Protein AF-A0A8S9Y9A4-F1 (afdb_monomer_lite)

Radius of gyration: 19.94 Å; chains: 1; bounding box: 55×48×52 Å

Organism: NCBI:txid59628

Foldseek 3Di:
DPDPPDLADAQVLFFWFLADDPVSCVSDPQLVPFFADDDQADPFAQQFDDPNDTDDDFQDLHQNGHPLQQVLQVVQVVVLCCLRNVRSNQQFKFWDDQQLVCLAWALAGRRRDFEGEMEGAPVCVVVSQVSQVVVDQQKDWDDDPFKIKIFGPADDSVCRRDSHNHFHDREPDPDGPPIYIYWYWYDDPFWIWTSDDDPNDIQIDGPLQAPPWTWTGHRSDTGTTRLNSLVVCCRPVVDFLWDWDDQADPSHRDGHDIDTDFQVVCLQPGWTWDKDADSGFYDYPDPCCVPPPRVQKGWMKIWTWGAHPVRPDIDTRDIDIDIHGPLSQQADRRGRVGGD

InterPro domains:
  IPR007074 LicD/FKTN/FKRP, nucleotidyltransf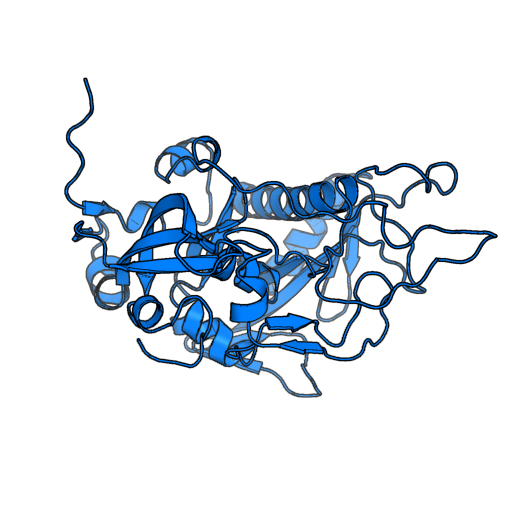erase domain [PF04991] (93-119)

Structure (mmCIF, N/CA/C/O backbone):
data_AF-A0A8S9Y9A4-F1
#
_entry.id   AF-A0A8S9Y9A4-F1
#
loop_
_atom_site.group_PDB
_atom_site.id
_atom_site.type_symbol
_atom_site.label_atom_id
_atom_site.label_alt_id
_atom_site.label_comp_id
_atom_site.label_asym_id
_atom_site.label_entity_id
_atom_site.label_seq_id
_atom_site.pdbx_PDB_ins_code
_atom_site.Cartn_x
_atom_site.Cartn_y
_atom_site.Cartn_z
_atom_site.occupancy
_atom_site.B_iso_or_equiv
_atom_site.auth_seq_id
_atom_site.auth_comp_id
_atom_site.auth_asym_id
_atom_site.auth_atom_id
_atom_site.pdbx_PDB_model_num
ATOM 1 N N . MET A 1 1 ? -28.284 24.596 2.210 1.00 33.56 1 MET A N 1
ATOM 2 C CA . MET A 1 1 ? -28.721 23.983 3.481 1.00 33.56 1 MET A CA 1
ATOM 3 C C . MET A 1 1 ? -27.696 22.916 3.822 1.00 33.56 1 MET A C 1
ATOM 5 O O . MET A 1 1 ? -27.614 21.942 3.092 1.00 33.56 1 MET A O 1
ATOM 9 N N . GLN A 1 2 ? -26.837 23.151 4.817 1.00 35.88 2 GLN A N 1
ATOM 10 C CA . GLN A 1 2 ? -25.938 22.108 5.325 1.00 35.88 2 GLN A CA 1
ATOM 11 C C . GLN A 1 2 ? -26.809 21.060 6.022 1.00 35.88 2 GLN A C 1
ATOM 13 O O . GLN A 1 2 ? -27.628 21.426 6.867 1.00 35.88 2 GLN A O 1
ATOM 18 N N . SER A 1 3 ? -26.689 19.786 5.637 1.00 36.19 3 SER A N 1
ATOM 19 C CA . SER A 1 3 ? -27.325 18.696 6.380 1.00 36.19 3 SER A CA 1
ATOM 20 C C . SER A 1 3 ? -26.852 18.773 7.837 1.00 36.19 3 SER A C 1
ATOM 22 O O . SER A 1 3 ? -25.673 19.070 8.065 1.00 36.19 3 SER A O 1
ATOM 24 N N . PRO A 1 4 ? -27.717 18.526 8.832 1.00 44.31 4 PRO A N 1
ATOM 25 C CA . PRO A 1 4 ? -27.274 18.488 10.219 1.00 44.31 4 PRO A CA 1
ATOM 26 C C . PRO A 1 4 ? -26.144 17.457 10.327 1.00 44.31 4 PRO A C 1
ATOM 28 O O . PRO A 1 4 ? -26.313 16.325 9.875 1.00 44.31 4 PRO A O 1
ATOM 31 N N . LYS A 1 5 ? -24.972 17.870 10.838 1.00 54.00 5 LYS A N 1
ATOM 32 C CA . LYS A 1 5 ? -23.844 16.958 11.076 1.00 54.00 5 LYS A CA 1
ATOM 33 C C . LYS A 1 5 ? -24.379 15.795 11.906 1.00 54.00 5 LYS A C 1
ATOM 35 O O . LYS A 1 5 ? -24.870 16.024 13.013 1.00 54.00 5 LYS A O 1
ATOM 40 N N . GLN A 1 6 ? -24.358 14.587 11.345 1.00 58.56 6 GLN A N 1
ATOM 41 C CA . GLN A 1 6 ? -24.743 13.404 12.099 1.00 58.56 6 GLN A CA 1
ATOM 42 C C . GLN A 1 6 ? -23.839 13.333 13.341 1.00 58.56 6 GLN A C 1
ATOM 44 O O . GLN A 1 6 ? -22.632 13.524 13.213 1.00 58.56 6 GLN A O 1
ATOM 49 N N . PRO A 1 7 ? -24.393 13.116 14.545 1.00 75.50 7 PRO A N 1
ATOM 50 C CA . PRO A 1 7 ? -23.594 13.048 15.770 1.00 75.50 7 PRO A CA 1
ATOM 51 C C . PRO A 1 7 ? -22.700 11.796 15.850 1.00 75.50 7 PRO A C 1
ATOM 53 O O . PRO A 1 7 ? -21.976 11.622 16.833 1.00 75.50 7 PRO A O 1
ATOM 56 N N . PHE A 1 8 ? -22.757 10.930 14.835 1.00 85.50 8 PHE A N 1
ATOM 57 C CA . PHE A 1 8 ? -22.068 9.652 14.777 1.00 85.50 8 PHE A CA 1
ATOM 58 C C . PHE A 1 8 ? -21.427 9.443 13.407 1.00 85.50 8 PHE A C 1
ATOM 60 O O . PHE A 1 8 ? -22.025 9.781 12.385 1.00 85.50 8 PHE A O 1
ATOM 67 N N . ILE A 1 9 ? -20.258 8.808 13.416 1.00 93.25 9 ILE A N 1
ATOM 68 C CA . ILE A 1 9 ? -19.686 8.129 12.255 1.00 93.25 9 ILE A CA 1
ATOM 69 C C . ILE A 1 9 ? -20.353 6.757 12.160 1.00 93.25 9 ILE A C 1
ATOM 71 O O . ILE A 1 9 ? -20.458 6.055 13.171 1.00 93.25 9 ILE A O 1
ATOM 75 N N . LEU A 1 10 ? -20.785 6.364 10.964 1.00 94.88 10 LEU A N 1
ATOM 76 C CA . LEU A 1 10 ? -21.326 5.032 10.731 1.00 94.88 10 LEU A CA 1
ATOM 77 C C . LEU A 1 10 ? -20.195 4.073 10.337 1.00 94.88 10 LEU A C 1
ATOM 79 O O . LEU A 1 10 ? -19.548 4.255 9.310 1.00 94.88 10 LEU A O 1
ATOM 83 N N . LEU A 1 11 ? -19.954 3.042 11.150 1.00 95.69 11 LEU A N 1
ATOM 84 C CA . LEU A 1 11 ? -18.936 2.018 10.894 1.00 95.69 11 LEU A CA 1
ATOM 85 C C . LEU A 1 11 ? -19.185 1.288 9.567 1.00 95.69 11 LEU A C 1
ATOM 87 O O . LEU A 1 11 ? -18.236 0.975 8.854 1.00 95.69 11 LEU A O 1
ATOM 91 N N . ASP A 1 12 ? -20.451 1.037 9.232 1.00 94.62 12 ASP A N 1
ATOM 92 C CA . ASP A 1 12 ? -20.886 0.303 8.040 1.00 94.62 12 ASP A CA 1
ATOM 93 C C . ASP A 1 12 ? -20.322 0.910 6.746 1.00 94.62 12 ASP A C 1
ATOM 95 O O . ASP A 1 12 ? -20.003 0.171 5.816 1.00 94.62 12 ASP A O 1
ATOM 99 N N . ASP A 1 13 ? -20.141 2.234 6.703 1.00 94.31 13 ASP A N 1
ATOM 100 C CA . ASP A 1 13 ? -19.612 2.941 5.532 1.00 94.31 13 ASP A CA 1
ATOM 101 C C . ASP A 1 13 ? -18.125 2.635 5.291 1.00 94.31 13 ASP A C 1
ATOM 103 O O . ASP A 1 13 ? -17.659 2.682 4.153 1.00 94.31 13 ASP A O 1
ATOM 107 N N . PHE A 1 14 ? -17.387 2.282 6.348 1.00 95.88 14 PHE A N 1
ATOM 108 C CA . PHE A 1 14 ? -15.957 1.968 6.303 1.00 95.88 14 PHE A CA 1
ATOM 109 C C . PHE A 1 14 ? -15.671 0.474 6.158 1.00 95.88 14 PHE A C 1
ATOM 111 O O . PHE A 1 14 ? -14.532 0.105 5.869 1.00 95.88 14 PHE A O 1
ATOM 118 N N . ILE A 1 15 ? -16.668 -0.391 6.350 1.00 96.06 15 ILE A N 1
ATOM 119 C CA . ILE A 1 15 ? -16.504 -1.837 6.196 1.00 96.06 15 ILE A CA 1
ATOM 120 C C . ILE A 1 15 ? -16.326 -2.175 4.719 1.00 96.06 15 ILE A C 1
ATOM 122 O O . ILE A 1 15 ? -17.140 -1.825 3.863 1.00 96.06 15 ILE A O 1
ATOM 126 N N . VAL A 1 16 ? -15.256 -2.908 4.420 1.00 96.56 16 VAL A N 1
ATOM 127 C CA . VAL A 1 16 ? -14.984 -3.370 3.062 1.00 96.56 16 VAL A CA 1
ATOM 128 C C . VAL A 1 16 ? -15.946 -4.496 2.702 1.00 96.56 16 VAL A C 1
ATOM 130 O O . VAL A 1 16 ? -16.055 -5.512 3.398 1.00 96.56 16 VAL A O 1
ATOM 133 N N . GLU A 1 17 ? -16.600 -4.342 1.555 1.00 95.38 17 GLU A N 1
ATOM 134 C CA . GLU A 1 17 ? -17.526 -5.323 0.995 1.00 95.38 17 GLU A CA 1
ATOM 135 C C . GLU A 1 17 ? -16.964 -5.980 -0.276 1.00 95.38 17 GLU A C 1
ATOM 137 O O . GLU A 1 17 ? -16.039 -5.441 -0.890 1.00 95.38 17 GLU A O 1
ATOM 142 N N . PRO A 1 18 ? -17.490 -7.148 -0.707 1.00 96.44 18 PRO A N 1
ATOM 143 C CA . PRO A 1 18 ? -16.977 -7.850 -1.885 1.00 96.44 18 PRO A CA 1
ATOM 144 C C . PRO A 1 18 ? -17.012 -6.978 -3.142 1.00 96.44 18 PRO A C 1
ATOM 146 O O . PRO A 1 18 ? -16.083 -7.008 -3.947 1.00 96.44 18 PRO A O 1
ATOM 149 N N . PHE A 1 19 ? -18.071 -6.176 -3.265 1.00 94.56 19 PHE A N 1
ATOM 150 C CA . PHE A 1 19 ? -18.258 -5.187 -4.314 1.00 94.56 19 PHE A CA 1
ATOM 151 C C . PHE A 1 19 ? -18.250 -3.787 -3.709 1.00 94.56 19 PHE A C 1
ATOM 153 O O . PHE A 1 19 ? -18.992 -3.498 -2.761 1.00 94.56 19 PHE A O 1
ATOM 160 N N . TRP A 1 20 ? -17.475 -2.898 -4.319 1.00 87.38 20 TRP A N 1
ATOM 161 C CA . TRP A 1 20 ? -17.467 -1.481 -3.992 1.00 87.38 20 TRP A CA 1
ATOM 162 C C . TRP A 1 20 ? -17.475 -0.669 -5.283 1.00 87.38 20 TRP A C 1
ATOM 164 O O . TRP A 1 20 ? -16.698 -0.937 -6.194 1.00 87.38 20 TRP A O 1
ATOM 174 N N . ASN A 1 21 ? -18.402 0.281 -5.396 1.00 79.94 21 ASN A N 1
ATOM 175 C CA . ASN A 1 21 ? -18.565 1.124 -6.580 1.00 79.94 21 ASN A CA 1
ATOM 176 C C . ASN A 1 21 ? -18.622 2.604 -6.178 1.00 79.94 21 ASN A C 1
ATOM 178 O O . ASN A 1 21 ? -18.673 2.934 -4.991 1.00 79.94 21 ASN A O 1
ATOM 182 N N . GLN A 1 22 ? -18.638 3.498 -7.171 1.00 73.19 22 GLN A N 1
ATOM 183 C CA . GLN A 1 22 ? -18.633 4.949 -6.948 1.00 73.19 22 GLN A CA 1
ATOM 184 C C . GLN A 1 22 ? -19.755 5.428 -6.013 1.00 73.19 22 GLN A C 1
ATOM 186 O O . GLN A 1 22 ? -19.509 6.290 -5.175 1.00 73.19 22 GLN A O 1
ATOM 191 N N . CYS A 1 23 ? -20.952 4.831 -6.072 1.00 76.25 23 CYS A N 1
ATOM 192 C CA . CYS A 1 23 ? -22.059 5.211 -5.191 1.00 76.25 23 CYS A CA 1
ATOM 193 C C . CYS A 1 23 ? -21.741 4.972 -3.709 1.00 76.25 23 CYS A C 1
ATOM 195 O O . CYS A 1 23 ? -22.130 5.782 -2.875 1.00 76.25 23 CYS A O 1
ATOM 197 N N . ARG A 1 24 ? -21.028 3.886 -3.378 1.00 80.38 24 ARG A N 1
ATOM 198 C CA . ARG A 1 24 ? -20.624 3.593 -1.992 1.00 80.38 24 ARG A CA 1
ATOM 199 C C . ARG A 1 24 ? -19.407 4.409 -1.561 1.00 80.38 24 ARG A C 1
ATOM 201 O O . ARG A 1 24 ? -19.344 4.818 -0.411 1.00 80.38 24 ARG A O 1
ATOM 208 N N . LEU A 1 25 ? -18.493 4.735 -2.481 1.00 78.06 25 LEU A N 1
ATOM 209 C CA . LEU A 1 25 ? -17.374 5.646 -2.194 1.00 78.06 25 LEU A CA 1
ATOM 210 C C . LEU A 1 25 ? -17.843 7.037 -1.742 1.00 78.06 25 LEU A C 1
ATOM 212 O O . LEU A 1 25 ? -17.154 7.667 -0.951 1.00 78.06 25 LEU A O 1
ATOM 216 N N . HIS A 1 26 ? -19.014 7.502 -2.188 1.00 85.94 26 HIS A N 1
ATOM 217 C CA . HIS A 1 26 ? -19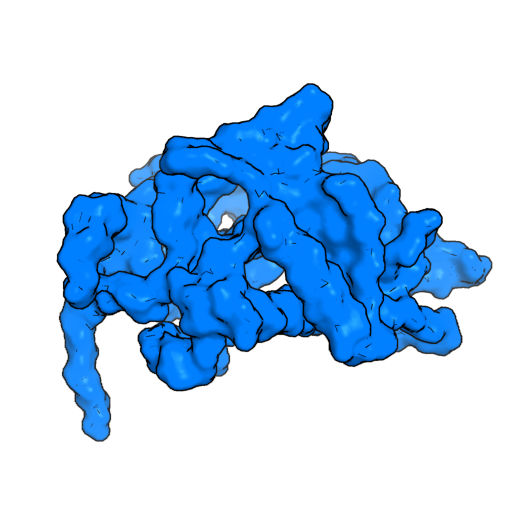.586 8.777 -1.738 1.00 85.94 26 HIS A CA 1
ATOM 218 C C . HIS A 1 26 ? -20.045 8.790 -0.271 1.00 85.94 26 HIS A C 1
ATOM 220 O O . HIS A 1 26 ? -20.341 9.867 0.245 1.00 85.94 26 HIS A O 1
ATOM 226 N N . LEU A 1 27 ? -20.119 7.628 0.388 1.00 90.56 27 LEU A N 1
ATOM 227 C CA . LEU A 1 27 ? -20.383 7.531 1.826 1.00 90.56 27 LEU A CA 1
ATOM 228 C C . LEU A 1 27 ? -19.119 7.821 2.650 1.00 90.56 27 LEU A C 1
ATOM 230 O O . LEU A 1 27 ? -19.209 8.308 3.773 1.00 90.56 27 LEU A O 1
ATOM 234 N N . LEU A 1 28 ? -17.940 7.571 2.073 1.00 93.50 28 LEU A N 1
ATOM 235 C CA . LEU A 1 28 ? -16.659 7.879 2.697 1.00 93.50 28 LEU A CA 1
ATOM 236 C C . LEU A 1 28 ? -16.304 9.366 2.529 1.00 93.50 28 LEU A C 1
ATOM 238 O O . LEU A 1 28 ? -16.752 10.015 1.576 1.00 93.50 28 LEU A O 1
ATOM 242 N N . PRO A 1 29 ? -15.447 9.922 3.409 1.00 94.31 29 PRO A N 1
ATOM 243 C CA . PRO A 1 29 ? -14.907 11.260 3.212 1.00 94.31 29 PRO A CA 1
ATOM 244 C C . PRO A 1 29 ? -14.267 11.416 1.825 1.00 94.31 29 PRO A C 1
ATOM 246 O O . PRO A 1 29 ? -13.512 10.558 1.356 1.00 94.31 29 PRO A O 1
ATOM 249 N N . ASN A 1 30 ? -14.560 12.536 1.161 1.00 94.44 30 ASN A N 1
ATOM 250 C CA . ASN A 1 30 ? -14.029 12.817 -0.167 1.00 94.44 30 ASN A CA 1
ATOM 251 C C . ASN A 1 30 ? -12.571 13.294 -0.081 1.00 94.44 30 ASN A C 1
ATOM 253 O O . ASN A 1 30 ? -12.307 14.485 0.088 1.00 94.44 30 ASN A O 1
ATOM 257 N N . LEU A 1 31 ? -11.631 12.361 -0.238 1.00 95.44 31 LEU A N 1
ATOM 258 C CA . LEU A 1 31 ? -10.191 12.621 -0.139 1.00 95.44 31 LEU A CA 1
ATOM 259 C C . LEU A 1 31 ? -9.669 13.623 -1.185 1.00 95.44 31 LEU A C 1
ATOM 261 O O . LEU A 1 31 ? -8.676 14.302 -0.930 1.00 95.44 31 LEU A O 1
ATOM 265 N N . LEU A 1 32 ? -10.354 13.781 -2.326 1.00 94.62 32 LEU A N 1
ATOM 266 C CA . LEU A 1 32 ? -10.002 14.771 -3.356 1.00 94.62 32 LEU A CA 1
ATOM 267 C C . LEU A 1 32 ? -10.264 16.221 -2.922 1.00 94.62 32 LEU A C 1
ATOM 269 O O . LEU A 1 32 ? -9.773 17.145 -3.563 1.00 94.62 32 LEU A O 1
ATOM 273 N N . GLN A 1 33 ? -11.072 16.433 -1.880 1.00 95.12 33 GLN A N 1
ATOM 274 C CA . GLN A 1 33 ? -11.380 17.765 -1.346 1.00 95.12 33 GLN A CA 1
ATOM 275 C C . GLN A 1 33 ? -10.470 18.168 -0.181 1.00 95.12 33 GLN A C 1
ATOM 277 O O . GLN A 1 33 ? -10.590 19.285 0.317 1.00 95.12 33 GLN A O 1
ATOM 282 N N . LEU A 1 34 ? -9.597 17.267 0.273 1.00 95.88 34 LEU A N 1
ATOM 283 C CA . LEU A 1 34 ? -8.632 17.557 1.325 1.00 95.88 34 LEU A CA 1
ATOM 284 C C . LEU A 1 34 ? -7.426 18.306 0.754 1.00 95.88 34 LEU A C 1
ATOM 286 O O . LEU A 1 34 ? -7.064 18.131 -0.410 1.00 95.88 34 LEU A O 1
ATOM 290 N N . GLU A 1 35 ? -6.783 19.123 1.583 1.00 97.50 35 GLU A N 1
ATOM 291 C CA . GLU A 1 35 ? -5.481 19.692 1.244 1.00 97.50 35 GLU A CA 1
ATOM 292 C C . GLU A 1 35 ? -4.394 18.640 1.498 1.00 97.50 35 GLU A C 1
ATOM 294 O O . GLU A 1 35 ? -4.401 17.945 2.517 1.00 97.50 35 GLU A O 1
ATOM 299 N N . TRP A 1 36 ? -3.459 18.505 0.561 1.00 96.94 36 TRP A N 1
ATOM 300 C CA . TRP A 1 36 ? -2.381 17.517 0.611 1.00 96.94 36 TRP A CA 1
ATOM 301 C C . TRP A 1 36 ? -1.017 18.216 0.586 1.00 96.94 36 TRP A C 1
ATOM 303 O O . TRP A 1 36 ? -0.894 19.279 -0.032 1.00 96.94 36 TRP A O 1
ATOM 313 N N . PRO A 1 37 ? 0.014 17.646 1.238 1.00 96.44 37 PRO A N 1
ATOM 314 C CA . PRO A 1 37 ? 1.379 18.129 1.085 1.00 96.44 37 PRO A CA 1
ATOM 315 C C . PRO A 1 37 ? 1.845 18.023 -0.369 1.00 96.44 37 PRO A C 1
ATOM 317 O O . PRO A 1 37 ? 1.300 17.265 -1.172 1.00 96.44 37 PRO A O 1
ATOM 320 N N . GLU A 1 38 ? 2.898 18.768 -0.704 1.00 95.56 38 GLU A N 1
ATOM 321 C CA . GLU A 1 38 ? 3.565 18.609 -1.993 1.00 95.56 38 GLU A CA 1
ATOM 322 C C . GLU A 1 38 ? 4.045 17.162 -2.175 1.00 95.56 38 GLU A C 1
ATOM 324 O O . GLU A 1 38 ? 4.590 16.547 -1.252 1.00 95.56 38 GLU A O 1
ATOM 329 N N . LEU A 1 39 ? 3.850 16.631 -3.384 1.00 95.69 39 LEU A N 1
ATOM 330 C CA . LEU A 1 39 ? 4.223 15.267 -3.732 1.00 95.69 39 LEU A CA 1
ATOM 331 C C . LEU A 1 39 ? 5.739 15.061 -3.587 1.00 95.69 39 LEU A C 1
ATOM 333 O O . LEU A 1 39 ? 6.530 15.715 -4.265 1.00 95.69 39 LEU A O 1
ATOM 337 N N . GLN A 1 40 ? 6.131 14.116 -2.735 1.00 96.19 40 GLN A N 1
ATOM 338 C CA . GLN A 1 40 ? 7.531 13.797 -2.459 1.00 96.19 40 GLN A CA 1
ATOM 339 C C . GLN A 1 40 ? 8.052 12.796 -3.493 1.00 96.19 40 GLN A C 1
ATOM 341 O O . GLN A 1 40 ? 7.734 11.611 -3.423 1.00 96.19 40 GLN A O 1
ATOM 346 N N . VAL A 1 41 ? 8.833 13.276 -4.461 1.00 97.56 41 VAL A N 1
ATOM 347 C CA . VAL A 1 41 ? 9.362 12.476 -5.579 1.00 97.56 41 VAL A CA 1
ATOM 348 C C . VAL A 1 41 ? 10.821 12.805 -5.855 1.00 97.56 41 VAL A C 1
ATOM 350 O O . VAL A 1 41 ? 11.302 13.890 -5.527 1.00 97.56 41 VAL A O 1
ATOM 353 N N . SER A 1 42 ? 11.537 11.861 -6.455 1.00 96.06 42 SER A N 1
ATOM 354 C CA . SER A 1 42 ? 12.903 12.076 -6.905 1.00 96.06 42 SER A CA 1
ATOM 355 C C . 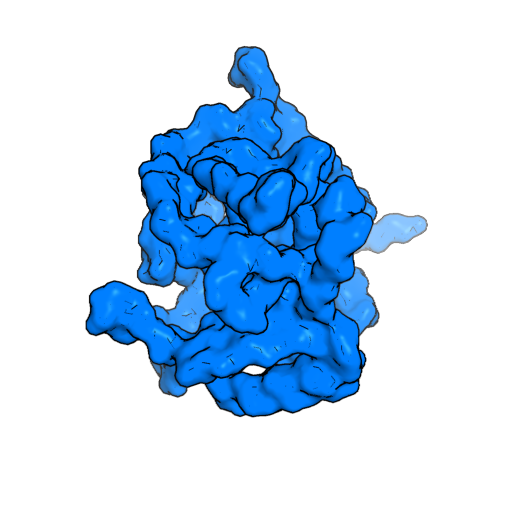SER A 1 42 ? 12.920 13.009 -8.122 1.00 96.06 42 SER A C 1
ATOM 357 O O . SER A 1 42 ? 11.990 13.058 -8.930 1.00 96.06 42 SER A O 1
ATOM 359 N N . ASN A 1 43 ? 14.011 13.760 -8.278 1.00 93.44 43 ASN A N 1
ATOM 360 C CA . ASN A 1 43 ? 14.150 14.741 -9.362 1.00 93.44 43 ASN A CA 1
ATOM 361 C C . ASN A 1 43 ? 14.341 14.111 -10.752 1.00 93.44 43 ASN A C 1
ATOM 363 O O . ASN A 1 43 ? 14.288 14.816 -11.760 1.00 93.44 43 ASN A O 1
ATOM 367 N N . ARG A 1 44 ? 14.663 12.817 -10.813 1.00 92.38 44 ARG A N 1
ATOM 368 C CA . ARG A 1 44 ? 14.930 12.067 -12.044 1.00 92.38 44 ARG A CA 1
ATOM 369 C C . ARG A 1 44 ? 14.455 10.631 -11.871 1.00 92.38 44 ARG A C 1
ATOM 371 O O . ARG A 1 44 ? 14.550 10.132 -10.751 1.00 92.38 44 ARG A O 1
ATOM 378 N N . PRO A 1 45 ? 14.025 9.954 -12.948 1.00 95.31 45 PRO A N 1
ATOM 379 C CA . PRO A 1 45 ? 13.711 8.535 -12.883 1.00 95.31 45 PRO A CA 1
ATOM 380 C C . PRO A 1 45 ? 14.848 7.734 -12.253 1.00 95.31 45 PRO A C 1
ATOM 382 O O . PRO A 1 45 ? 16.016 7.915 -12.598 1.00 95.31 45 PRO A O 1
ATOM 385 N N . THR A 1 46 ? 14.508 6.861 -11.313 1.00 95.19 46 THR A N 1
ATOM 386 C CA . THR A 1 46 ? 15.468 5.927 -10.720 1.00 95.19 46 THR A CA 1
ATOM 387 C C . THR A 1 46 ? 15.700 4.769 -11.691 1.00 95.19 46 THR A C 1
ATOM 389 O O . THR A 1 46 ? 14.766 4.348 -12.374 1.00 95.19 46 THR A O 1
ATOM 392 N N . GLY A 1 47 ? 16.937 4.273 -11.780 1.00 93.25 47 GLY A N 1
ATOM 393 C CA . GLY A 1 47 ? 17.297 3.160 -12.665 1.00 93.25 47 GLY A CA 1
ATOM 394 C C . GLY A 1 47 ? 17.488 3.525 -14.139 1.00 93.25 47 GLY A C 1
ATOM 395 O O . GLY A 1 47 ? 17.306 2.671 -15.001 1.00 93.25 47 GLY A O 1
ATOM 396 N N . LEU A 1 48 ? 17.869 4.775 -14.431 1.00 93.06 48 LEU A N 1
ATOM 397 C CA . LEU A 1 48 ? 18.292 5.194 -15.773 1.00 93.06 48 LEU A CA 1
ATOM 398 C C . LEU A 1 48 ? 19.521 4.414 -16.248 1.00 93.06 48 LEU A C 1
ATOM 400 O O . LEU A 1 48 ? 20.419 4.113 -15.465 1.00 93.06 48 LEU A O 1
ATOM 404 N N . THR A 1 49 ? 19.606 4.181 -17.549 1.00 90.19 49 THR A N 1
ATOM 405 C CA . THR A 1 49 ? 20.758 3.595 -18.227 1.00 90.19 49 THR A CA 1
ATOM 406 C C . THR A 1 49 ? 21.683 4.696 -18.739 1.00 90.19 49 THR A C 1
ATOM 408 O O . THR A 1 49 ? 21.269 5.608 -19.455 1.00 90.19 49 THR A O 1
ATOM 411 N N . GLN A 1 50 ? 22.973 4.598 -18.424 1.00 87.06 50 GLN A N 1
ATOM 412 C CA . GLN A 1 50 ? 24.016 5.468 -18.962 1.00 87.06 50 GLN A CA 1
ATOM 413 C C . GLN A 1 50 ? 25.146 4.606 -19.522 1.00 87.06 50 GLN A C 1
ATOM 415 O O . GLN A 1 50 ? 25.637 3.709 -18.850 1.00 87.06 50 GLN A O 1
ATOM 420 N N . ASN A 1 51 ? 25.554 4.865 -20.769 1.00 87.19 51 ASN A N 1
ATOM 421 C CA . ASN A 1 51 ? 26.584 4.087 -21.476 1.00 87.19 51 ASN A CA 1
ATOM 422 C C . ASN A 1 51 ? 26.306 2.568 -21.533 1.00 87.19 51 ASN A C 1
ATOM 424 O O . ASN A 1 51 ? 27.237 1.771 -21.584 1.00 87.19 51 ASN A O 1
ATOM 428 N N . GLY A 1 52 ? 25.028 2.173 -21.542 1.00 84.50 52 GLY A N 1
ATOM 429 C CA . GLY A 1 52 ? 24.612 0.767 -21.553 1.00 84.50 52 GLY A CA 1
ATOM 430 C C . GLY A 1 52 ? 24.548 0.103 -20.174 1.00 84.50 52 GLY A C 1
ATOM 431 O O . GLY A 1 52 ? 24.238 -1.082 -20.107 1.00 84.50 52 GLY A O 1
ATOM 432 N N . GLU A 1 53 ? 24.795 0.843 -19.089 1.00 90.06 53 GLU A N 1
ATOM 433 C CA . GLU A 1 53 ? 24.741 0.332 -17.716 1.00 90.06 53 GLU A CA 1
ATOM 434 C C . GLU A 1 53 ? 23.664 1.039 -16.885 1.00 90.06 53 GLU A C 1
ATOM 436 O O . GLU A 1 53 ? 23.559 2.272 -16.885 1.00 90.06 53 GLU A O 1
ATOM 441 N N . ILE A 1 54 ? 22.883 0.251 -16.143 1.00 92.38 54 ILE A N 1
ATOM 442 C CA . ILE A 1 54 ? 21.886 0.751 -15.191 1.00 92.38 54 ILE A CA 1
ATOM 443 C C . ILE A 1 54 ? 22.611 1.495 -14.066 1.00 92.38 54 ILE A C 1
ATOM 445 O O . ILE A 1 54 ? 23.514 0.962 -13.421 1.00 92.38 54 ILE A O 1
ATOM 449 N N . GLN A 1 55 ? 22.200 2.733 -13.813 1.00 92.94 55 GLN A N 1
ATOM 450 C CA . GLN A 1 55 ? 22.733 3.560 -12.740 1.00 92.94 55 GLN A CA 1
ATOM 451 C C . GLN A 1 55 ? 22.121 3.129 -11.407 1.00 92.94 55 GLN A C 1
ATOM 453 O O . GLN A 1 55 ? 21.031 3.562 -11.029 1.00 92.94 55 GLN A O 1
ATOM 458 N N . ILE A 1 56 ? 22.842 2.255 -10.705 1.00 91.56 56 ILE A N 1
ATOM 459 C CA . ILE A 1 56 ? 22.454 1.758 -9.386 1.00 91.56 56 ILE A CA 1
ATOM 460 C C . ILE A 1 56 ? 22.617 2.873 -8.353 1.00 91.56 56 ILE A C 1
ATOM 462 O O . ILE A 1 56 ? 23.698 3.439 -8.181 1.00 91.56 56 ILE A O 1
ATOM 466 N N . THR A 1 57 ? 21.544 3.156 -7.624 1.00 90.50 57 THR A N 1
ATOM 467 C CA . THR A 1 57 ? 21.529 4.109 -6.511 1.00 90.50 57 THR A CA 1
ATOM 468 C C . THR A 1 57 ? 21.263 3.389 -5.197 1.00 90.50 57 THR A C 1
ATOM 470 O O . THR A 1 57 ? 20.390 2.525 -5.116 1.00 90.50 57 THR A O 1
ATOM 473 N N . THR A 1 58 ? 21.984 3.762 -4.142 1.00 88.19 58 THR A N 1
ATOM 474 C CA . THR A 1 58 ? 21.708 3.260 -2.792 1.00 88.19 58 THR A CA 1
ATOM 475 C C . THR A 1 58 ? 20.427 3.879 -2.243 1.00 88.19 58 THR A C 1
ATOM 477 O O . THR A 1 58 ? 20.141 5.056 -2.487 1.00 88.19 58 THR A O 1
ATOM 480 N N . ARG A 1 59 ? 19.647 3.103 -1.478 1.00 92.06 59 ARG A N 1
ATOM 481 C CA . ARG A 1 59 ? 18.462 3.657 -0.812 1.00 92.06 59 ARG A CA 1
ATOM 482 C C . ARG A 1 59 ? 18.892 4.540 0.352 1.00 92.06 59 ARG A C 1
ATOM 484 O O . ARG A 1 59 ? 19.808 4.211 1.107 1.00 92.06 59 ARG A O 1
ATOM 491 N N . THR A 1 60 ? 18.207 5.664 0.491 1.00 94.81 60 THR A N 1
ATOM 492 C CA . THR A 1 60 ? 18.395 6.656 1.555 1.00 94.81 60 THR A CA 1
ATOM 493 C C . THR A 1 60 ? 17.019 7.125 2.030 1.00 94.81 60 THR A C 1
ATOM 495 O O . THR A 1 60 ? 16.013 6.622 1.550 1.00 94.81 60 THR A O 1
ATOM 498 N N . PHE A 1 61 ? 16.943 8.097 2.939 1.00 97.06 61 PHE A N 1
ATOM 499 C CA . PHE A 1 61 ? 15.671 8.740 3.305 1.00 97.06 61 PHE A CA 1
ATOM 500 C C . PHE A 1 61 ? 15.234 9.826 2.304 1.00 97.06 61 PHE A C 1
ATOM 502 O O . PHE A 1 61 ? 14.482 10.725 2.667 1.00 97.06 61 PHE A O 1
ATOM 509 N N . GLU A 1 62 ? 15.743 9.776 1.073 1.00 96.69 62 GLU A N 1
ATOM 510 C CA . GLU A 1 62 ? 15.302 10.591 -0.058 1.00 96.69 62 GLU A CA 1
ATOM 511 C C . GLU A 1 62 ? 14.156 9.897 -0.802 1.00 96.69 62 GLU A C 1
ATOM 513 O O . GLU A 1 62 ? 14.075 8.664 -0.778 1.00 96.69 62 GLU A O 1
ATOM 518 N N . PRO A 1 63 ? 13.291 10.643 -1.512 1.00 97.19 63 PRO A N 1
ATOM 519 C CA . PRO A 1 63 ? 12.244 10.021 -2.299 1.00 97.19 63 PRO A CA 1
ATOM 520 C C . PRO A 1 63 ? 12.804 9.043 -3.340 1.00 97.19 63 PRO A C 1
ATOM 522 O O . PRO A 1 63 ? 13.723 9.396 -4.079 1.00 97.19 63 PRO A O 1
ATOM 525 N N . SER A 1 64 ? 12.265 7.822 -3.399 1.00 95.88 64 SER A N 1
ATOM 526 C CA . SER A 1 64 ? 12.835 6.746 -4.236 1.00 95.88 64 SER A CA 1
ATOM 527 C C . SER A 1 64 ? 12.279 6.703 -5.659 1.00 95.88 64 SER A C 1
ATOM 529 O O . SER A 1 64 ? 12.940 6.208 -6.572 1.00 95.88 64 SER A O 1
ATOM 531 N N . MET A 1 65 ? 11.085 7.254 -5.868 1.00 97.56 65 MET A N 1
ATOM 532 C CA . MET A 1 65 ? 10.397 7.267 -7.157 1.00 97.56 65 MET A CA 1
ATOM 533 C C . MET A 1 65 ? 10.299 8.684 -7.709 1.00 97.56 65 MET A C 1
ATOM 535 O O . MET A 1 65 ? 9.953 9.617 -6.985 1.00 97.56 65 MET A O 1
ATOM 539 N N . SER A 1 66 ? 10.541 8.831 -9.009 1.00 97.75 66 SER A N 1
ATOM 540 C CA . SER A 1 66 ? 10.217 10.057 -9.755 1.00 97.75 66 SER A CA 1
ATOM 541 C C . SER A 1 66 ? 8.705 10.235 -9.902 1.00 97.75 66 SER A C 1
ATOM 543 O O . SER A 1 66 ? 7.930 9.379 -9.474 1.00 97.75 66 SER A O 1
ATOM 545 N N . ARG A 1 67 ? 8.248 11.339 -10.506 1.00 98.06 67 ARG A N 1
ATOM 546 C CA . ARG A 1 67 ? 6.812 11.631 -10.622 1.00 98.06 67 ARG A CA 1
ATOM 547 C C . ARG A 1 67 ? 6.078 10.581 -11.457 1.00 98.06 67 ARG A C 1
ATOM 549 O O . ARG A 1 67 ? 5.012 10.141 -11.036 1.00 98.06 67 ARG A O 1
ATOM 556 N N . GLY A 1 68 ? 6.635 10.166 -12.592 1.00 98.19 68 GLY A N 1
ATOM 557 C CA . GLY A 1 68 ? 6.051 9.135 -13.454 1.00 98.19 68 GLY A CA 1
ATOM 558 C C . GLY A 1 68 ? 6.109 7.744 -12.823 1.00 98.19 68 GLY A C 1
ATOM 559 O O . GLY A 1 68 ? 5.135 6.998 -12.888 1.00 98.19 68 GLY A O 1
ATOM 560 N N . GLN A 1 69 ? 7.199 7.409 -12.128 1.00 98.31 69 GLN A N 1
ATOM 561 C CA . GLN A 1 69 ? 7.307 6.144 -11.384 1.00 98.31 69 GLN A CA 1
ATOM 562 C C . GLN A 1 69 ? 6.296 6.069 -10.236 1.00 98.31 69 GLN A C 1
ATOM 564 O O . GLN A 1 69 ? 5.603 5.069 -10.076 1.00 98.31 69 GLN A O 1
ATOM 569 N N . ARG A 1 70 ? 6.149 7.164 -9.488 1.00 98.31 70 ARG A N 1
ATOM 570 C CA . ARG A 1 70 ? 5.170 7.304 -8.412 1.00 98.31 70 ARG A CA 1
ATOM 571 C C . ARG A 1 70 ? 3.731 7.200 -8.933 1.00 98.31 70 ARG A C 1
ATOM 573 O O . ARG A 1 70 ? 2.932 6.462 -8.361 1.00 98.31 70 ARG A O 1
ATOM 580 N N . ALA A 1 71 ? 3.412 7.890 -10.030 1.00 98.44 71 ALA A N 1
ATOM 581 C CA . ALA A 1 71 ? 2.100 7.808 -10.674 1.00 98.44 71 ALA A CA 1
ATOM 582 C C . ALA A 1 71 ? 1.798 6.393 -11.196 1.00 98.44 71 ALA A C 1
ATOM 584 O O . ALA A 1 71 ? 0.675 5.905 -11.065 1.00 98.44 71 ALA A O 1
ATOM 585 N N . LEU A 1 72 ? 2.805 5.690 -11.723 1.00 98.50 72 LEU A N 1
ATOM 586 C CA . LEU A 1 72 ? 2.657 4.298 -12.132 1.00 98.50 72 LEU A CA 1
ATOM 587 C C . LEU A 1 72 ? 2.349 3.373 -10.946 1.00 98.50 72 LEU A C 1
ATOM 589 O O . LEU A 1 72 ? 1.443 2.551 -11.056 1.00 98.50 72 LEU A O 1
ATOM 593 N N . SER A 1 73 ? 3.057 3.512 -9.824 1.00 98.69 73 SER A N 1
ATOM 594 C CA . SER A 1 73 ? 2.796 2.741 -8.600 1.00 98.69 73 SER A CA 1
ATOM 595 C C . SER A 1 73 ? 1.358 2.927 -8.099 1.00 98.69 73 SER A C 1
ATOM 597 O O . SER A 1 73 ? 0.659 1.951 -7.819 1.00 98.69 73 SER A O 1
ATOM 599 N N . GLU A 1 74 ? 0.862 4.169 -8.087 1.00 98.56 74 GLU A N 1
ATOM 600 C CA . GLU A 1 74 ? -0.545 4.474 -7.784 1.00 98.56 74 GLU A CA 1
ATOM 601 C C . GLU A 1 74 ? -1.506 3.812 -8.773 1.00 98.56 74 GLU A C 1
ATOM 603 O O . GLU A 1 74 ? -2.512 3.222 -8.373 1.00 98.56 74 GLU A O 1
ATOM 608 N N . ARG A 1 75 ? -1.196 3.889 -10.071 1.00 98.25 75 ARG A N 1
ATOM 609 C CA . ARG A 1 75 ? -2.024 3.316 -11.134 1.00 98.25 75 ARG A CA 1
ATOM 610 C C . ARG A 1 75 ? -2.088 1.795 -11.046 1.00 98.25 75 ARG A C 1
ATOM 612 O O . ARG A 1 75 ? -3.169 1.243 -11.231 1.00 98.25 75 ARG A O 1
ATOM 619 N N . LEU A 1 76 ? -0.976 1.122 -10.747 1.00 98.69 76 LEU A N 1
ATOM 620 C CA . LEU A 1 76 ? -0.923 -0.331 -10.556 1.00 98.69 76 LEU A CA 1
ATOM 621 C C . LEU A 1 76 ? -1.797 -0.765 -9.374 1.00 98.69 76 LEU A C 1
ATOM 623 O O . LEU A 1 76 ? -2.624 -1.665 -9.530 1.00 98.69 76 LEU A O 1
ATOM 627 N N . LEU A 1 77 ? -1.679 -0.087 -8.227 1.00 98.81 77 LEU A N 1
ATOM 628 C CA . LEU A 1 77 ? -2.501 -0.373 -7.050 1.00 98.81 77 LEU A CA 1
ATOM 629 C C . LEU A 1 77 ? -3.984 -0.116 -7.297 1.00 98.81 77 LEU A C 1
ATOM 631 O O . LEU A 1 77 ? -4.825 -0.953 -6.964 1.00 98.81 77 LEU A O 1
ATOM 635 N N . LYS A 1 78 ? -4.310 1.023 -7.913 1.00 97.94 78 LYS A N 1
ATOM 636 C CA . LYS A 1 78 ? -5.692 1.371 -8.229 1.00 97.94 78 LYS A CA 1
ATOM 637 C C . LYS A 1 78 ? -6.302 0.370 -9.209 1.00 97.94 78 LYS A C 1
ATOM 639 O O . LYS A 1 78 ? -7.413 -0.096 -8.979 1.00 97.94 78 LYS A O 1
ATOM 644 N N . MET A 1 79 ? -5.575 0.015 -10.268 1.00 97.69 79 MET A N 1
ATOM 645 C CA . MET A 1 79 ? -6.011 -0.984 -11.243 1.00 97.69 79 MET A CA 1
ATOM 646 C C . MET A 1 79 ? -6.276 -2.332 -10.564 1.00 97.69 79 MET A C 1
ATOM 648 O O . MET A 1 79 ? -7.338 -2.922 -10.769 1.00 97.69 79 MET A O 1
ATOM 652 N N . PHE A 1 80 ? -5.360 -2.789 -9.704 1.00 98.56 80 PHE A N 1
ATOM 653 C CA . PHE A 1 80 ? -5.540 -4.024 -8.945 1.00 98.56 80 PHE A CA 1
ATOM 654 C C . PHE A 1 80 ? -6.789 -3.963 -8.052 1.00 98.56 80 PHE A C 1
ATOM 656 O O . PHE A 1 80 ? -7.629 -4.860 -8.106 1.00 98.56 80 PHE A O 1
ATOM 663 N N . ALA A 1 81 ? -6.965 -2.887 -7.283 1.00 98.19 81 ALA A N 1
ATOM 664 C CA . ALA A 1 81 ? -8.137 -2.711 -6.430 1.00 98.19 81 ALA A CA 1
ATOM 665 C C . ALA A 1 81 ? -9.449 -2.691 -7.237 1.00 98.19 81 ALA A C 1
ATOM 667 O O . ALA A 1 81 ? -10.402 -3.386 -6.875 1.00 98.19 81 ALA A O 1
ATOM 668 N N . ASP A 1 82 ? -9.492 -1.960 -8.356 1.00 96.88 82 ASP A N 1
ATOM 669 C CA . ASP A 1 82 ? -10.653 -1.898 -9.252 1.00 96.88 82 ASP A CA 1
ATOM 670 C C . ASP A 1 82 ? -11.001 -3.293 -9.809 1.00 96.88 82 ASP A C 1
ATOM 672 O O . ASP A 1 82 ? -12.179 -3.671 -9.834 1.00 96.88 82 ASP A O 1
ATOM 676 N N . LEU A 1 83 ? -9.996 -4.091 -10.206 1.00 97.12 83 LEU A N 1
ATOM 677 C CA . LEU A 1 83 ? -10.180 -5.484 -10.629 1.00 97.12 83 LEU A CA 1
ATOM 678 C C . LEU A 1 83 ? -10.783 -6.340 -9.512 1.00 97.12 83 LEU A C 1
ATOM 680 O O . LEU A 1 83 ? -11.736 -7.085 -9.764 1.00 97.12 83 LEU A O 1
ATOM 684 N N . MET A 1 84 ? -10.250 -6.234 -8.292 1.00 98.31 84 MET A N 1
ATOM 685 C CA . MET A 1 84 ? -10.729 -6.998 -7.141 1.00 98.31 84 MET A CA 1
ATOM 686 C C . MET A 1 84 ? -12.190 -6.656 -6.826 1.00 98.31 84 MET A C 1
ATOM 688 O O . MET A 1 84 ? -13.026 -7.558 -6.748 1.00 98.31 84 MET A O 1
ATOM 692 N N . PHE A 1 85 ? -12.545 -5.373 -6.719 1.00 97.62 85 PHE A N 1
ATOM 693 C CA . PHE A 1 85 ? -13.919 -4.955 -6.418 1.00 97.62 85 PHE A CA 1
ATOM 694 C C . PHE A 1 85 ? -14.913 -5.285 -7.533 1.00 97.62 85 PHE A C 1
ATOM 696 O O . PHE A 1 85 ? -16.012 -5.766 -7.250 1.00 97.62 85 PHE A O 1
ATOM 703 N N . SER A 1 86 ? -14.535 -5.087 -8.799 1.00 96.50 86 SER A N 1
ATOM 704 C CA . SER A 1 86 ? -15.419 -5.358 -9.944 1.00 96.50 86 SER A CA 1
ATOM 705 C C . SER A 1 86 ? -15.756 -6.845 -10.098 1.00 96.50 86 SER A C 1
ATOM 707 O O . SER A 1 86 ? -16.750 -7.193 -10.732 1.00 96.50 86 SER A O 1
ATOM 709 N N . ASN A 1 87 ? -14.957 -7.725 -9.490 1.00 97.44 87 ASN A N 1
ATOM 710 C CA . ASN A 1 87 ? -15.137 -9.175 -9.526 1.00 97.44 87 ASN A CA 1
ATOM 711 C C . ASN A 1 87 ? -15.612 -9.766 -8.186 1.00 97.44 87 ASN A C 1
ATOM 713 O O . ASN A 1 87 ? -15.582 -10.983 -8.018 1.00 97.44 87 ASN A O 1
ATOM 717 N N . GLY A 1 88 ? -16.059 -8.942 -7.231 1.00 97.56 88 GLY A N 1
ATOM 718 C CA . GLY A 1 88 ? -16.584 -9.436 -5.953 1.00 97.56 88 GLY A CA 1
ATOM 719 C C . GLY A 1 88 ? -15.503 -9.943 -4.994 1.00 97.56 88 GLY A C 1
ATOM 720 O O . GLY A 1 88 ? -15.781 -10.750 -4.108 1.00 97.56 88 GLY A O 1
ATOM 721 N N . MET A 1 89 ? -14.257 -9.507 -5.174 1.00 98.38 89 MET A N 1
ATOM 722 C CA . MET A 1 89 ? -13.091 -9.940 -4.401 1.00 98.38 89 MET A CA 1
ATOM 723 C C . MET A 1 89 ? -12.563 -8.851 -3.458 1.00 98.38 89 MET A C 1
ATOM 725 O O . MET A 1 89 ? -11.495 -9.012 -2.880 1.00 98.38 89 MET A O 1
ATOM 729 N N . GLY A 1 90 ? -13.321 -7.771 -3.230 1.00 97.81 90 GLY A N 1
ATOM 730 C CA . GLY A 1 90 ? -12.912 -6.635 -2.394 1.00 97.81 90 GLY A CA 1
ATOM 731 C C . GLY A 1 90 ? -12.459 -6.989 -0.973 1.00 97.81 90 GLY A C 1
ATOM 732 O O . GLY A 1 90 ? -11.567 -6.353 -0.431 1.00 97.81 90 GLY A O 1
ATOM 733 N N . LYS A 1 91 ? -13.021 -8.054 -0.383 1.00 97.69 91 LYS A N 1
ATOM 734 C CA . LYS A 1 91 ? -12.669 -8.540 0.968 1.00 97.69 91 LYS A CA 1
ATOM 735 C C . LYS A 1 91 ? -11.467 -9.484 1.008 1.00 97.69 91 LYS A C 1
ATOM 737 O O . LYS A 1 91 ? -11.120 -9.977 2.076 1.00 97.69 91 LYS A O 1
ATOM 742 N N . GLN A 1 92 ? -10.901 -9.799 -0.151 1.00 98.44 92 GLN A N 1
ATOM 743 C CA . GLN A 1 92 ? -9.898 -10.848 -0.323 1.00 98.44 92 GLN A CA 1
ATOM 744 C C . GLN A 1 92 ? -8.510 -10.268 -0.579 1.00 98.44 92 GLN A C 1
ATOM 746 O O . GLN A 1 92 ? -7.596 -11.017 -0.899 1.00 98.44 92 GLN A O 1
ATOM 751 N N . PHE A 1 93 ? -8.336 -8.956 -0.417 1.00 98.75 93 PHE A N 1
ATOM 752 C CA . PHE A 1 93 ? -7.029 -8.319 -0.407 1.00 98.75 93 PHE A CA 1
ATOM 753 C C . PHE A 1 93 ? -6.985 -7.164 0.585 1.00 98.75 93 PHE A C 1
ATOM 755 O O . PHE A 1 93 ? -8.029 -6.627 0.947 1.00 98.75 93 PHE A O 1
ATOM 762 N N . PHE A 1 94 ? -5.785 -6.782 1.002 1.00 98.81 94 PHE A N 1
ATOM 763 C CA . PHE A 1 94 ? -5.540 -5.586 1.799 1.00 98.81 94 PHE A CA 1
ATOM 764 C C . PHE A 1 94 ? -4.115 -5.072 1.585 1.00 98.81 94 PHE A C 1
ATOM 766 O O . PHE A 1 94 ? -3.245 -5.820 1.137 1.00 98.81 94 PHE A O 1
ATOM 773 N N . LEU A 1 95 ? -3.883 -3.791 1.880 1.00 98.75 95 LEU A N 1
ATOM 774 C CA . LEU A 1 95 ? -2.545 -3.197 1.820 1.00 98.75 95 LEU A CA 1
ATOM 775 C C . LEU A 1 95 ? -1.583 -3.950 2.747 1.00 98.75 95 LEU A C 1
ATOM 777 O O . LEU A 1 95 ? -1.963 -4.316 3.859 1.00 98.75 95 LEU A O 1
ATOM 781 N N . ALA A 1 96 ? -0.334 -4.132 2.327 1.00 96.44 96 ALA A N 1
ATOM 782 C CA . ALA A 1 96 ? 0.678 -4.844 3.105 1.00 96.44 96 ALA A CA 1
ATOM 783 C C . ALA A 1 96 ? 1.977 -4.037 3.249 1.00 96.44 96 ALA A C 1
ATOM 785 O O . ALA A 1 96 ? 2.149 -3.003 2.604 1.00 96.44 96 ALA A O 1
ATOM 786 N N . SER A 1 97 ? 2.875 -4.508 4.121 1.00 94.12 97 SER A N 1
ATOM 787 C CA . SER A 1 97 ? 4.260 -4.027 4.248 1.00 94.12 97 SER A CA 1
ATOM 788 C C . SER A 1 97 ? 4.373 -2.487 4.323 1.00 94.12 97 SER A C 1
ATOM 790 O O . SER A 1 97 ? 3.613 -1.825 5.041 1.00 94.12 97 SER A O 1
ATOM 792 N N . GLY A 1 98 ? 5.316 -1.897 3.578 1.00 95.62 98 GLY A N 1
ATOM 793 C CA . GLY A 1 98 ? 5.540 -0.457 3.515 1.00 95.62 98 GLY A CA 1
ATOM 794 C C . GLY A 1 98 ? 4.358 0.326 2.940 1.00 95.62 98 GLY A C 1
ATOM 795 O O . GLY A 1 98 ? 4.118 1.459 3.356 1.00 95.62 98 GLY A O 1
ATOM 796 N N . THR A 1 99 ? 3.526 -0.299 2.100 1.00 98.50 99 THR A N 1
ATOM 797 C CA . THR A 1 99 ? 2.299 0.321 1.571 1.00 98.50 99 THR A CA 1
ATOM 798 C C . THR A 1 99 ? 1.237 0.524 2.657 1.00 98.50 99 THR A C 1
ATOM 800 O O . THR A 1 99 ? 0.676 1.618 2.781 1.00 98.50 99 THR A O 1
ATOM 803 N N . LEU A 1 100 ? 0.985 -0.488 3.498 1.00 98.06 100 LEU A N 1
ATOM 804 C CA . LEU A 1 100 ? 0.087 -0.364 4.656 1.00 98.06 100 LEU A CA 1
ATOM 805 C C . LEU A 1 100 ? 0.625 0.656 5.658 1.00 98.06 100 LEU A C 1
ATOM 807 O O . LEU A 1 100 ? -0.124 1.500 6.157 1.00 98.06 100 LEU A O 1
ATOM 811 N N . LEU A 1 101 ? 1.932 0.608 5.918 1.00 96.62 101 LEU A N 1
ATOM 812 C CA . LEU A 1 101 ? 2.576 1.568 6.798 1.00 96.62 101 LEU A CA 1
ATOM 813 C C . LEU A 1 101 ? 2.489 2.994 6.243 1.00 96.62 101 LEU A C 1
ATOM 815 O O . LEU A 1 101 ? 2.241 3.921 7.004 1.00 96.62 101 LEU A O 1
ATOM 819 N N . GLY A 1 102 ? 2.633 3.191 4.935 1.00 97.19 102 GLY A N 1
ATOM 820 C CA . GLY A 1 102 ? 2.422 4.481 4.285 1.00 97.19 102 GLY A CA 1
ATOM 821 C C . GLY A 1 102 ? 1.015 5.023 4.533 1.00 97.19 102 GLY A C 1
ATOM 822 O O . GLY A 1 102 ? 0.858 6.126 5.066 1.00 97.19 102 GLY A O 1
ATOM 823 N N . SER A 1 103 ? -0.006 4.204 4.265 1.00 98.06 103 SER A N 1
ATOM 824 C CA . SER A 1 103 ? -1.407 4.538 4.556 1.00 98.06 103 SER A CA 1
ATOM 825 C C . SER A 1 103 ? -1.609 4.938 6.022 1.00 98.06 103 SER A C 1
ATOM 827 O O . SER A 1 103 ? -2.272 5.931 6.319 1.00 98.06 103 SER A O 1
ATOM 829 N N . PHE A 1 104 ? -1.002 4.204 6.956 1.00 96.31 104 PHE A N 1
ATOM 830 C CA . PHE A 1 104 ? -1.116 4.476 8.385 1.00 96.31 104 PHE A CA 1
ATOM 831 C C . PHE A 1 104 ? -0.309 5.707 8.835 1.00 96.31 104 PHE A C 1
ATOM 833 O O . PHE A 1 104 ? -0.751 6.474 9.683 1.00 96.31 104 PHE A O 1
ATOM 840 N N . ARG A 1 105 ? 0.893 5.924 8.311 1.00 95.62 105 ARG A N 1
ATOM 841 C CA . ARG A 1 105 ? 1.843 6.908 8.849 1.00 95.62 105 ARG A CA 1
ATOM 842 C C . ARG A 1 105 ? 1.845 8.237 8.110 1.00 95.62 105 ARG A C 1
ATOM 844 O O . ARG A 1 105 ? 2.131 9.253 8.733 1.00 95.62 105 ARG A O 1
ATOM 851 N N . HIS A 1 106 ? 1.548 8.231 6.817 1.00 97.19 106 HIS A N 1
ATOM 852 C CA . HIS A 1 106 ? 1.678 9.388 5.930 1.00 97.19 106 HIS A CA 1
ATOM 853 C C . HIS A 1 106 ? 0.384 9.714 5.170 1.00 97.19 106 HIS A C 1
ATOM 855 O O . HIS A 1 106 ? 0.355 10.701 4.440 1.00 97.19 106 HIS A O 1
ATOM 861 N N . HIS A 1 107 ? -0.661 8.883 5.306 1.00 98.19 107 HIS A N 1
ATOM 862 C CA . HIS A 1 107 ? -1.818 8.846 4.397 1.00 98.19 107 HIS A CA 1
ATOM 863 C C . HIS A 1 107 ? -1.424 8.707 2.917 1.00 98.19 107 HIS A C 1
ATOM 865 O O . HIS A 1 107 ? -2.210 9.031 2.035 1.00 98.19 107 HIS A O 1
ATOM 871 N N . ASP A 1 108 ? -0.209 8.249 2.631 1.00 98.12 108 ASP A N 1
ATOM 872 C CA . ASP A 1 108 ? 0.387 8.174 1.300 1.00 98.12 108 ASP A CA 1
ATOM 873 C C . ASP A 1 108 ? 1.554 7.174 1.329 1.00 98.12 108 ASP A C 1
ATOM 875 O O . ASP A 1 108 ? 1.927 6.698 2.401 1.00 98.12 108 ASP A O 1
ATOM 879 N N . PHE A 1 109 ? 2.153 6.842 0.189 1.00 98.12 109 PHE A N 1
ATOM 880 C CA . PHE A 1 109 ? 3.378 6.045 0.172 1.00 98.12 109 PHE A CA 1
ATOM 881 C C . PHE A 1 109 ? 4.459 6.673 1.058 1.00 98.12 109 PHE A C 1
ATOM 883 O O . PHE A 1 109 ? 4.618 7.896 1.119 1.00 98.12 109 PHE A O 1
ATOM 890 N N . ILE A 1 110 ? 5.232 5.825 1.737 1.00 97.62 110 ILE A N 1
ATOM 891 C CA . ILE A 1 110 ? 6.426 6.280 2.446 1.00 97.62 110 ILE A CA 1
ATOM 892 C C . ILE A 1 110 ? 7.368 6.886 1.389 1.00 97.62 110 ILE A C 1
ATOM 894 O O . ILE A 1 110 ? 7.673 6.209 0.409 1.00 97.62 110 ILE A O 1
ATOM 898 N N . PRO A 1 111 ? 7.857 8.129 1.554 1.00 97.25 111 PRO A N 1
ATOM 899 C CA . PRO A 1 111 ? 8.570 8.826 0.481 1.00 97.25 111 PRO A CA 1
ATOM 900 C C . PRO A 1 111 ? 9.769 8.051 -0.082 1.00 97.25 111 PRO A C 1
ATOM 902 O O . PRO A 1 111 ? 9.994 8.036 -1.290 1.00 97.25 111 PRO A O 1
ATOM 905 N N . TRP A 1 112 ? 10.527 7.391 0.794 1.00 96.94 112 TRP A N 1
ATOM 906 C CA . TRP A 1 112 ? 11.717 6.607 0.454 1.00 96.94 112 TRP A CA 1
ATOM 907 C C . TRP A 1 112 ? 11.448 5.110 0.238 1.00 96.94 112 TRP A C 1
ATOM 909 O O . TRP A 1 112 ? 12.388 4.307 0.215 1.00 96.94 112 TRP A O 1
ATOM 919 N N . ASP A 1 113 ? 10.183 4.715 0.132 1.00 97.00 113 ASP A N 1
ATOM 920 C CA . ASP A 1 113 ? 9.825 3.356 -0.256 1.00 97.00 113 ASP A CA 1
ATOM 921 C C . ASP A 1 113 ? 9.779 3.217 -1.771 1.00 97.00 113 ASP A C 1
ATOM 923 O O . ASP A 1 113 ? 9.507 4.193 -2.478 1.00 97.00 113 ASP A O 1
ATOM 927 N N . ASP A 1 114 ? 10.166 2.049 -2.273 1.00 96.06 114 ASP A N 1
ATOM 928 C CA . ASP A 1 114 ? 10.426 1.838 -3.695 1.00 96.06 114 ASP A CA 1
ATOM 929 C C . ASP A 1 114 ? 9.442 0.881 -4.365 1.00 96.06 114 ASP A C 1
ATOM 931 O O . ASP A 1 114 ? 9.472 0.763 -5.583 1.00 96.06 114 ASP A O 1
ATOM 935 N N . ASP A 1 115 ? 8.529 0.259 -3.636 1.00 95.94 115 ASP A N 1
ATOM 936 C CA . ASP A 1 115 ? 7.575 -0.711 -4.162 1.00 95.94 115 ASP A CA 1
ATOM 937 C C . ASP A 1 115 ? 6.159 -0.528 -3.598 1.00 95.94 115 ASP A C 1
ATOM 939 O O . ASP A 1 115 ? 5.848 0.424 -2.874 1.00 95.94 115 ASP A O 1
ATOM 943 N N . VAL A 1 116 ? 5.254 -1.399 -4.048 1.00 98.44 116 VAL A N 1
ATOM 944 C CA . VAL A 1 116 ? 3.855 -1.423 -3.633 1.00 98.44 116 VAL A CA 1
ATOM 945 C C . VAL A 1 116 ? 3.465 -2.847 -3.285 1.00 98.44 116 VAL A C 1
ATOM 947 O O . VAL A 1 116 ? 3.577 -3.726 -4.132 1.00 98.44 116 VAL A O 1
ATOM 950 N N . ASP A 1 117 ? 2.912 -3.057 -2.096 1.00 98.44 117 ASP A N 1
ATOM 951 C CA . ASP A 1 117 ? 2.595 -4.381 -1.574 1.00 98.44 117 ASP A CA 1
ATOM 952 C C . ASP A 1 117 ? 1.116 -4.542 -1.238 1.00 98.44 117 ASP A C 1
ATOM 954 O O . ASP A 1 117 ? 0.496 -3.713 -0.556 1.00 98.44 117 ASP A O 1
ATOM 958 N N . VAL A 1 118 ? 0.576 -5.700 -1.605 1.00 98.81 118 VAL A N 1
ATOM 959 C CA . VAL A 1 118 ? -0.725 -6.174 -1.133 1.00 98.81 118 VAL A CA 1
ATOM 960 C C . VAL A 1 118 ? -0.640 -7.616 -0.650 1.00 98.81 118 VAL A C 1
ATOM 962 O O . VAL A 1 118 ? 0.115 -8.438 -1.173 1.00 98.81 118 VAL A O 1
ATOM 965 N N . PHE A 1 119 ? -1.479 -7.939 0.330 1.00 98.44 119 PHE A N 1
ATOM 966 C CA . PHE A 1 119 ? -1.849 -9.314 0.627 1.00 98.44 119 PHE A CA 1
ATOM 967 C C . PHE A 1 119 ? -3.119 -9.677 -0.129 1.00 98.44 119 PHE A C 1
ATOM 969 O O . PHE A 1 119 ? -4.063 -8.891 -0.130 1.00 98.44 119 PHE A O 1
ATOM 976 N N . ALA A 1 120 ? -3.179 -10.875 -0.708 1.00 98.69 120 ALA A N 1
ATOM 977 C CA . ALA A 1 120 ? -4.388 -11.444 -1.299 1.00 98.69 120 ALA A CA 1
ATOM 978 C C . ALA A 1 120 ? -4.643 -12.874 -0.797 1.00 98.69 120 ALA A C 1
ATOM 980 O O . ALA A 1 120 ? -3.706 -13.608 -0.494 1.00 98.69 120 ALA A O 1
ATOM 981 N N . ASP A 1 121 ? -5.907 -13.280 -0.703 1.00 98.38 121 ASP A N 1
ATOM 982 C CA . ASP A 1 121 ? -6.269 -14.654 -0.345 1.00 98.38 121 ASP A CA 1
ATOM 983 C C . ASP A 1 121 ? -5.796 -15.611 -1.457 1.00 98.38 121 ASP A C 1
ATOM 985 O O . ASP A 1 121 ? -6.083 -15.404 -2.640 1.00 98.38 121 ASP A O 1
ATOM 989 N N . GLU A 1 122 ? -5.064 -16.667 -1.098 1.00 97.88 122 GLU A N 1
ATOM 990 C CA . GLU A 1 122 ? -4.537 -17.659 -2.047 1.00 97.88 122 GLU A CA 1
ATOM 991 C C . GLU A 1 122 ? -5.655 -18.279 -2.905 1.00 97.88 122 GLU A C 1
ATOM 993 O O . GLU A 1 122 ? -5.440 -18.603 -4.074 1.00 97.88 122 GLU A O 1
ATOM 998 N N . SER A 1 123 ? -6.880 -18.388 -2.378 1.00 98.00 123 SER A N 1
ATOM 999 C CA . SER A 1 123 ? -8.017 -18.959 -3.110 1.00 98.00 123 SER A CA 1
ATOM 1000 C C . SER A 1 123 ? -8.418 -18.167 -4.363 1.00 98.00 123 SER A C 1
ATOM 1002 O O . SER A 1 123 ? -8.987 -18.751 -5.290 1.00 98.00 123 SER A O 1
ATOM 1004 N N . VAL A 1 124 ? -8.081 -16.872 -4.453 1.00 98.38 124 VAL A N 1
ATOM 1005 C CA . VAL A 1 124 ? -8.352 -16.033 -5.639 1.00 98.38 124 VAL A CA 1
ATOM 1006 C C . VAL A 1 124 ? -7.148 -15.813 -6.540 1.00 98.38 124 VAL A C 1
ATOM 1008 O O . VAL A 1 124 ? -7.289 -15.217 -7.609 1.00 98.38 124 VAL A O 1
ATOM 1011 N N . ARG A 1 125 ? -5.980 -16.349 -6.191 1.00 98.31 125 ARG A N 1
ATOM 1012 C CA . ARG A 1 125 ? -4.736 -16.186 -6.952 1.00 98.31 125 ARG A CA 1
ATOM 1013 C C . ARG A 1 125 ? -4.865 -16.503 -8.437 1.00 98.31 125 ARG A C 1
ATOM 1015 O O . ARG A 1 125 ? -4.488 -15.704 -9.294 1.00 98.31 125 ARG A O 1
ATOM 1022 N N . LEU A 1 126 ? -5.441 -17.660 -8.769 1.00 98.00 126 LEU A N 1
ATOM 1023 C CA . LEU A 1 126 ? -5.638 -18.053 -10.169 1.00 98.00 126 LEU A CA 1
ATOM 1024 C C . LEU A 1 126 ? -6.560 -17.079 -10.908 1.00 98.00 126 LEU A C 1
ATOM 1026 O O . LEU A 1 126 ? -6.327 -16.779 -12.080 1.00 98.00 126 LEU A O 1
ATOM 1030 N N . LYS A 1 127 ? -7.583 -16.556 -10.224 1.00 98.50 127 LYS A N 1
ATOM 1031 C CA . LYS A 1 127 ? -8.508 -15.582 -10.801 1.00 98.50 127 LYS A CA 1
ATOM 1032 C C . LYS A 1 127 ? -7.828 -14.232 -11.023 1.00 98.50 127 LYS A C 1
ATOM 1034 O O . LYS A 1 127 ? -8.023 -13.656 -12.089 1.00 98.50 127 LYS A O 1
ATOM 1039 N N . ILE A 1 128 ? -7.001 -13.767 -10.083 1.00 98.44 128 ILE A N 1
ATOM 1040 C CA . ILE A 1 128 ? -6.181 -12.553 -10.227 1.00 98.44 128 ILE A CA 1
ATOM 1041 C C . ILE A 1 128 ? -5.315 -12.657 -11.484 1.00 98.44 128 ILE A C 1
ATOM 1043 O O . ILE A 1 128 ? -5.412 -11.803 -12.364 1.00 98.44 128 ILE A O 1
ATOM 1047 N N . ARG A 1 129 ? -4.549 -13.747 -11.628 1.00 97.56 129 ARG A N 1
ATOM 1048 C CA . ARG A 1 129 ? -3.688 -13.979 -12.802 1.00 97.56 129 ARG A CA 1
ATOM 1049 C C . ARG A 1 129 ? -4.470 -13.916 -14.113 1.00 97.56 129 ARG A C 1
ATOM 1051 O O . ARG A 1 129 ? -4.062 -13.230 -15.045 1.00 97.56 129 ARG A O 1
ATOM 1058 N N . GLN A 1 130 ? -5.616 -14.594 -14.179 1.00 97.69 130 GLN A N 1
ATOM 1059 C CA . GLN A 1 130 ? -6.484 -14.577 -15.361 1.00 97.69 130 GLN A CA 1
ATOM 1060 C C . GLN A 1 130 ? -7.010 -13.175 -15.685 1.00 97.69 130 GLN A C 1
ATOM 1062 O O . GLN A 1 130 ? -7.040 -12.794 -16.853 1.00 97.69 130 GLN A O 1
ATOM 1067 N N . LEU A 1 131 ? -7.430 -12.412 -14.673 1.00 97.44 131 LEU A N 1
ATOM 1068 C CA . LEU A 1 131 ? -7.962 -11.063 -14.861 1.00 97.44 131 LEU A CA 1
ATOM 1069 C C . LEU A 1 131 ? -6.889 -10.097 -15.362 1.00 97.44 131 LEU A C 1
ATOM 1071 O O . LEU A 1 131 ? -7.143 -9.378 -16.324 1.00 97.44 131 LEU A O 1
ATOM 1075 N N . VAL A 1 132 ? -5.689 -10.129 -14.782 1.00 96.69 132 VAL A N 1
ATOM 1076 C CA . VAL A 1 132 ? -4.573 -9.278 -15.223 1.00 96.69 132 VAL A CA 1
ATOM 1077 C C . VAL A 1 132 ? -4.197 -9.594 -16.669 1.00 96.69 132 VAL A C 1
ATOM 1079 O O . VAL A 1 132 ? -4.113 -8.685 -17.487 1.00 96.69 132 VAL A O 1
ATOM 1082 N N . LEU A 1 133 ? -4.079 -10.878 -17.026 1.00 94.81 133 LEU A N 1
ATOM 1083 C CA . LEU A 1 133 ? -3.812 -11.291 -18.410 1.00 94.81 133 LEU A CA 1
ATOM 1084 C C . LEU A 1 133 ? -4.930 -10.874 -19.385 1.00 94.81 133 LEU A C 1
ATOM 1086 O O . LEU A 1 133 ? -4.666 -10.641 -20.563 1.00 94.81 133 LEU A O 1
ATOM 1090 N N . SER A 1 134 ? -6.176 -10.762 -18.911 1.00 94.94 134 SER A N 1
ATOM 1091 C CA . SER A 1 134 ? -7.312 -10.334 -19.738 1.00 94.94 134 SER A CA 1
ATOM 1092 C C . SER A 1 134 ? -7.326 -8.836 -20.059 1.00 94.94 134 SER A C 1
ATOM 1094 O O . SER A 1 134 ? -8.013 -8.440 -20.999 1.00 94.94 134 SER A O 1
ATOM 1096 N N . LEU A 1 135 ? -6.542 -8.016 -19.345 1.00 92.44 135 LEU A N 1
ATOM 1097 C CA . LEU A 1 135 ? -6.377 -6.589 -19.651 1.00 92.44 135 LEU A CA 1
ATOM 1098 C C . LEU A 1 135 ? -5.578 -6.343 -20.943 1.00 92.44 135 LEU A C 1
ATOM 1100 O O . LEU A 1 135 ? -5.492 -5.213 -21.418 1.00 92.44 135 LEU A O 1
ATOM 1104 N N . GLY A 1 136 ? -5.034 -7.398 -21.553 1.00 80.00 136 GLY A N 1
ATOM 1105 C CA . GLY A 1 136 ? -4.245 -7.292 -22.769 1.00 80.00 136 GLY A CA 1
ATOM 1106 C C . GLY A 1 136 ? -2.851 -6.735 -22.495 1.00 80.00 136 GLY A C 1
ATOM 1107 O O . GLY A 1 136 ? -2.387 -6.690 -21.361 1.00 80.00 136 GLY A O 1
ATOM 1108 N N . GLY A 1 137 ? -2.157 -6.341 -23.562 1.00 82.31 137 GLY A N 1
ATOM 1109 C CA . GLY A 1 137 ? -0.720 -6.076 -23.522 1.00 82.31 137 GLY A CA 1
ATOM 1110 C C . GLY A 1 137 ? -0.261 -4.970 -22.570 1.00 82.31 137 GLY A C 1
ATOM 1111 O O . GLY A 1 137 ? 0.935 -4.899 -22.348 1.00 82.31 137 GLY A O 1
ATOM 1112 N N . GLU A 1 138 ? -1.133 -4.122 -22.022 1.00 89.38 138 GLU A N 1
ATOM 1113 C CA . GLU A 1 138 ? -0.744 -2.994 -21.157 1.00 89.38 138 GLU A CA 1
ATOM 1114 C C . GLU A 1 138 ? -0.065 -3.435 -19.850 1.00 89.38 138 GLU A C 1
ATOM 1116 O O . GLU A 1 138 ? 0.915 -2.817 -19.421 1.00 89.38 138 GLU A O 1
ATOM 1121 N N . TYR A 1 139 ? -0.541 -4.534 -19.258 1.00 95.75 139 TYR A N 1
ATOM 1122 C CA . TYR A 1 139 ? -0.039 -5.077 -17.999 1.00 95.75 139 TYR A CA 1
ATOM 1123 C C . TYR A 1 139 ? 0.537 -6.476 -18.195 1.00 95.75 139 TYR A C 1
ATOM 1125 O O . TYR A 1 139 ? 0.061 -7.278 -18.995 1.00 95.75 139 TYR A O 1
ATOM 1133 N N . SER A 1 140 ? 1.577 -6.774 -17.431 1.00 95.88 140 SER A N 1
ATOM 1134 C CA . SER A 1 140 ? 2.222 -8.076 -17.356 1.00 95.88 140 SER A CA 1
ATOM 1135 C C . SER A 1 140 ? 2.193 -8.570 -15.918 1.00 95.88 140 SER A C 1
ATOM 1137 O O . SER A 1 140 ? 2.233 -7.784 -14.972 1.00 95.88 140 SER A O 1
ATOM 1139 N N . ILE A 1 141 ? 2.129 -9.888 -15.759 1.00 96.69 141 ILE A N 1
ATOM 1140 C CA . ILE A 1 141 ? 2.245 -10.545 -14.463 1.00 96.69 141 ILE A CA 1
ATOM 1141 C C . ILE A 1 141 ? 3.380 -11.559 -14.519 1.00 96.69 141 ILE A C 1
ATOM 1143 O O . ILE A 1 141 ? 3.404 -12.435 -15.384 1.00 96.69 141 ILE A O 1
ATOM 1147 N N . HIS A 1 142 ? 4.324 -11.432 -13.593 1.00 97.00 142 HIS A N 1
ATOM 1148 C CA . HIS A 1 142 ? 5.310 -12.464 -13.329 1.00 97.00 142 HIS A CA 1
ATOM 1149 C C . HIS A 1 142 ? 4.842 -13.286 -12.135 1.00 97.00 142 HIS A C 1
ATOM 1151 O O . HIS A 1 142 ? 4.638 -12.754 -11.045 1.00 97.00 142 HIS A O 1
ATOM 1157 N N . SER A 1 143 ? 4.652 -14.583 -12.350 1.00 96.25 143 SER A N 1
ATOM 1158 C CA . SER A 1 143 ? 4.135 -15.492 -11.335 1.00 96.25 143 SER A CA 1
ATOM 1159 C C . SER A 1 143 ? 5.219 -16.417 -10.811 1.00 96.25 143 SER A C 1
ATOM 1161 O O . SER A 1 143 ? 5.900 -17.071 -11.597 1.00 96.25 143 SER A O 1
ATOM 1163 N N . THR A 1 144 ? 5.319 -16.523 -9.489 1.00 93.31 144 THR A N 1
ATOM 1164 C CA . THR A 1 144 ? 6.173 -17.513 -8.814 1.00 93.31 144 THR A CA 1
ATOM 1165 C C . THR A 1 144 ? 5.313 -18.543 -8.078 1.00 93.31 144 THR A C 1
ATOM 1167 O O . THR A 1 144 ? 4.086 -18.556 -8.224 1.00 93.31 144 THR A O 1
ATOM 1170 N N . ASP A 1 145 ? 5.935 -19.404 -7.272 1.00 91.06 145 ASP A N 1
ATOM 1171 C CA . ASP A 1 145 ? 5.227 -20.385 -6.445 1.00 91.06 145 ASP A CA 1
ATOM 1172 C C . ASP A 1 145 ? 4.493 -19.734 -5.271 1.00 91.06 145 ASP A C 1
ATOM 1174 O O . ASP A 1 145 ? 3.407 -20.178 -4.909 1.00 91.06 145 ASP A O 1
ATOM 1178 N N . THR A 1 146 ? 4.992 -18.617 -4.733 1.00 92.81 146 THR A N 1
ATOM 1179 C CA . THR A 1 146 ? 4.467 -18.028 -3.483 1.00 92.81 146 THR A CA 1
ATOM 1180 C C . THR A 1 146 ? 4.090 -16.548 -3.571 1.00 92.81 146 THR A C 1
ATOM 1182 O O . THR A 1 146 ? 3.323 -16.073 -2.738 1.00 92.81 146 THR A O 1
ATOM 1185 N N . ARG A 1 147 ? 4.576 -15.823 -4.585 1.00 95.88 147 ARG A N 1
ATOM 1186 C CA . ARG A 1 147 ? 4.261 -14.405 -4.842 1.00 95.88 147 ARG A CA 1
ATOM 1187 C C . ARG A 1 147 ? 4.048 -14.132 -6.325 1.00 95.88 147 ARG A C 1
ATOM 1189 O O . ARG A 1 147 ? 4.548 -14.877 -7.168 1.00 95.88 147 ARG A O 1
ATOM 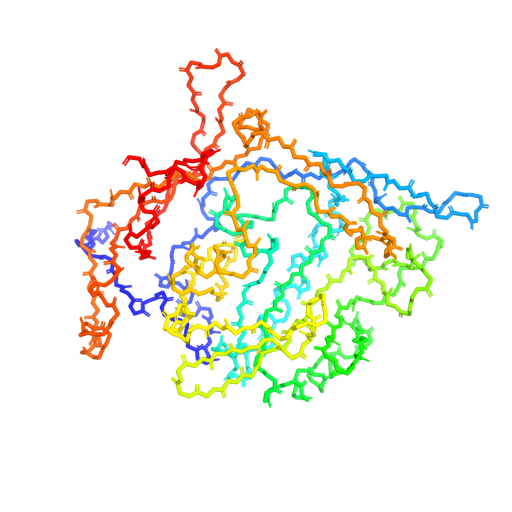1196 N N . ASP A 1 148 ? 3.340 -13.061 -6.646 1.00 98.06 148 ASP A N 1
ATOM 1197 C CA . ASP A 1 148 ? 3.228 -12.557 -8.017 1.00 98.06 148 ASP A CA 1
ATOM 1198 C C . ASP A 1 148 ? 3.630 -11.079 -8.073 1.00 98.06 148 ASP A C 1
ATOM 1200 O O . ASP A 1 148 ? 3.490 -10.367 -7.084 1.00 98.06 148 ASP A O 1
ATOM 1204 N N . LYS A 1 149 ? 4.108 -10.615 -9.230 1.00 98.06 149 LYS A N 1
ATOM 1205 C CA . LYS A 1 149 ? 4.425 -9.205 -9.487 1.00 98.06 149 LYS A CA 1
ATOM 1206 C C . LYS A 1 149 ? 3.651 -8.717 -10.699 1.00 98.06 149 LYS A C 1
ATOM 1208 O O . LYS A 1 149 ? 3.743 -9.333 -11.763 1.00 98.06 149 LYS A O 1
ATOM 1213 N N . ILE A 1 150 ? 2.909 -7.623 -10.561 1.00 98.38 150 ILE A N 1
ATOM 1214 C CA . ILE A 1 150 ? 2.224 -6.952 -11.669 1.00 98.38 150 ILE A CA 1
ATOM 1215 C C . ILE A 1 150 ? 2.998 -5.695 -12.039 1.00 98.38 150 ILE A C 1
ATOM 1217 O O . ILE A 1 150 ? 3.284 -4.854 -11.197 1.00 98.38 150 ILE A O 1
ATOM 1221 N N . PHE A 1 151 ? 3.293 -5.541 -13.319 1.00 98.06 151 PHE A N 1
ATOM 1222 C CA . PHE A 1 151 ? 4.001 -4.390 -13.862 1.00 98.06 151 PHE A CA 1
ATOM 1223 C C . PHE A 1 151 ? 3.428 -4.064 -15.245 1.00 98.06 151 PHE A C 1
ATOM 1225 O O . PHE A 1 151 ? 2.562 -4.772 -15.759 1.00 98.06 151 PHE A O 1
ATOM 1232 N N . THR A 1 152 ? 3.845 -2.958 -15.844 1.00 97.31 152 THR A N 1
ATOM 1233 C CA . THR A 1 152 ? 3.411 -2.598 -17.207 1.00 97.31 152 THR A CA 1
ATOM 1234 C C . THR A 1 152 ? 4.347 -3.189 -18.254 1.00 97.31 152 THR A C 1
ATOM 1236 O O . THR A 1 152 ? 5.331 -3.847 -17.919 1.00 97.31 152 THR A O 1
ATOM 1239 N N . GLN A 1 153 ? 4.076 -2.958 -19.539 1.00 93.75 153 GLN A N 1
ATOM 1240 C CA . GLN A 1 153 ? 5.105 -3.172 -20.558 1.00 93.75 153 GLN A CA 1
ATOM 1241 C C . GLN A 1 153 ? 6.402 -2.445 -20.193 1.00 93.75 153 GLN A C 1
ATOM 1243 O O . GLN A 1 153 ? 6.381 -1.336 -19.656 1.00 93.75 153 GLN A O 1
ATOM 1248 N N . ILE A 1 154 ? 7.531 -3.065 -20.532 1.00 94.75 154 ILE A N 1
ATOM 1249 C CA . ILE A 1 154 ? 8.835 -2.447 -20.327 1.00 94.75 154 ILE A CA 1
ATOM 1250 C C . ILE A 1 154 ? 8.975 -1.239 -21.254 1.00 94.75 154 ILE A C 1
ATOM 1252 O O . ILE A 1 154 ? 8.745 -1.340 -22.461 1.00 94.75 154 ILE A O 1
ATOM 1256 N N . LEU A 1 155 ? 9.366 -0.105 -20.675 1.00 95.00 155 LEU A N 1
ATOM 1257 C CA . LEU A 1 155 ? 9.651 1.130 -21.388 1.00 95.00 155 LEU A CA 1
ATOM 1258 C C . LEU A 1 155 ? 10.651 0.877 -22.523 1.00 95.00 155 LEU A C 1
ATOM 1260 O O . LEU A 1 155 ? 11.672 0.216 -22.331 1.00 95.00 155 LEU A O 1
ATOM 1264 N N . ASN A 1 156 ? 10.380 1.448 -23.699 1.00 93.81 156 ASN A N 1
ATOM 1265 C CA . ASN A 1 156 ? 11.338 1.434 -24.799 1.00 93.81 156 ASN A CA 1
ATOM 1266 C C . ASN A 1 156 ? 12.656 2.108 -24.345 1.00 93.81 156 ASN A C 1
ATOM 1268 O O . ASN A 1 156 ? 12.597 3.266 -23.924 1.00 93.81 156 ASN A O 1
ATOM 1272 N N . PRO A 1 157 ? 13.827 1.447 -24.462 1.00 90.94 157 PRO A N 1
ATOM 1273 C CA . PRO A 1 157 ? 15.121 2.020 -24.084 1.00 90.94 157 PRO A CA 1
ATOM 1274 C C . PRO A 1 157 ? 15.439 3.381 -24.721 1.00 90.94 157 PRO A C 1
ATOM 1276 O O . PRO A 1 157 ? 16.092 4.211 -24.093 1.00 90.94 157 PRO A O 1
ATOM 1279 N N . ASP A 1 158 ? 14.929 3.664 -25.925 1.00 92.62 158 ASP A N 1
ATOM 1280 C CA . ASP A 1 158 ? 15.105 4.969 -26.585 1.00 92.62 158 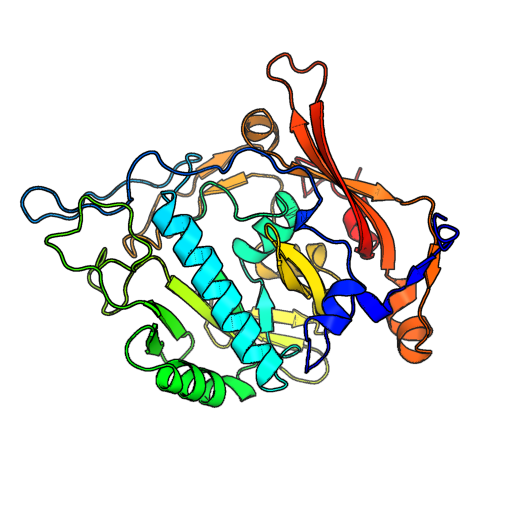ASP A CA 1
ATOM 1281 C C . ASP A 1 158 ? 14.412 6.119 -25.826 1.00 92.62 158 ASP A C 1
ATOM 1283 O O . ASP A 1 158 ? 14.704 7.295 -26.047 1.00 92.62 158 ASP A O 1
ATOM 1287 N N . LEU A 1 159 ? 13.482 5.783 -24.927 1.00 94.44 159 LEU A N 1
ATOM 1288 C CA . LEU A 1 159 ? 12.712 6.717 -24.112 1.00 94.44 159 LEU A CA 1
ATOM 1289 C C . LEU A 1 159 ? 13.166 6.750 -22.646 1.00 94.44 159 LEU A C 1
ATOM 1291 O O . LEU A 1 159 ? 12.499 7.374 -21.822 1.00 94.44 159 LEU A O 1
ATOM 1295 N N . ASP A 1 160 ? 14.285 6.111 -22.303 1.00 91.56 160 ASP A N 1
ATOM 1296 C CA . ASP A 1 160 ? 14.700 5.931 -20.910 1.00 91.56 160 ASP A CA 1
ATOM 1297 C C . ASP A 1 160 ? 14.908 7.273 -20.175 1.00 91.56 160 ASP A C 1
ATOM 1299 O O . ASP A 1 160 ? 14.572 7.404 -19.004 1.00 91.56 160 ASP A O 1
ATOM 1303 N N . LEU A 1 161 ? 15.323 8.335 -20.872 1.00 91.50 161 LEU A N 1
ATOM 1304 C CA . LEU A 1 161 ? 15.490 9.670 -20.277 1.00 91.50 161 LEU A CA 1
ATOM 1305 C C . LEU A 1 161 ? 14.174 10.374 -19.886 1.00 91.50 161 LEU A C 1
ATOM 1307 O O . LEU A 1 161 ? 14.220 11.381 -19.176 1.00 91.50 161 LEU A O 1
ATOM 1311 N N . TYR A 1 162 ? 13.017 9.891 -20.346 1.00 94.00 162 TYR A N 1
ATOM 1312 C CA . TYR A 1 162 ? 11.717 10.494 -20.054 1.00 94.00 162 TYR A CA 1
ATOM 1313 C C . TYR A 1 162 ? 11.078 9.869 -18.814 1.00 94.00 162 TYR A C 1
ATOM 1315 O O . TYR A 1 162 ? 11.121 8.656 -18.619 1.00 94.00 162 TYR A O 1
ATOM 1323 N N . ASP A 1 163 ? 10.433 10.695 -17.992 1.00 95.88 163 ASP A N 1
ATOM 1324 C CA . ASP A 1 163 ? 9.695 10.254 -16.805 1.00 95.88 163 ASP A CA 1
ATOM 1325 C C . ASP A 1 163 ? 8.273 9.793 -17.172 1.00 95.88 163 ASP A C 1
ATOM 1327 O O . ASP A 1 163 ? 7.284 10.479 -16.919 1.00 95.88 163 ASP A O 1
ATOM 1331 N N . LEU A 1 164 ? 8.189 8.661 -17.875 1.00 96.44 164 LEU A N 1
ATOM 1332 C CA . LEU A 1 164 ? 6.929 8.060 -18.317 1.00 96.44 164 LEU A CA 1
ATOM 1333 C C . LEU A 1 164 ? 6.442 6.991 -17.333 1.00 96.44 164 LEU A C 1
ATOM 1335 O O . LEU A 1 164 ? 7.240 6.297 -16.705 1.00 96.44 164 LEU A O 1
ATOM 1339 N N . GLU A 1 165 ? 5.121 6.811 -17.266 1.00 96.94 165 GLU A N 1
ATOM 1340 C CA . GLU A 1 165 ? 4.442 5.807 -16.435 1.00 96.94 165 GLU A CA 1
ATOM 1341 C C . GLU A 1 165 ? 4.555 4.392 -17.036 1.00 96.94 165 GLU A C 1
ATOM 1343 O O . GLU A 1 165 ? 3.551 3.753 -17.355 1.00 96.94 165 GLU A O 1
ATOM 1348 N N . TYR A 1 166 ? 5.783 3.915 -17.226 1.00 97.00 166 TYR A N 1
ATOM 1349 C CA . TYR A 1 166 ? 6.098 2.551 -17.649 1.00 97.00 166 TYR A CA 1
ATOM 1350 C C . TYR A 1 166 ? 7.113 1.925 -16.700 1.00 97.00 166 TYR A C 1
ATOM 1352 O O . TYR A 1 166 ? 8.007 2.593 -16.175 1.00 97.00 166 TYR A O 1
ATOM 1360 N N . SER A 1 167 ? 6.978 0.620 -16.514 1.00 97.44 167 SER A N 1
ATOM 1361 C CA . SER A 1 167 ? 7.943 -0.194 -15.798 1.00 97.44 167 SER A CA 1
ATOM 1362 C C . SER A 1 167 ? 9.214 -0.294 -16.640 1.00 97.44 167 SER A C 1
ATOM 1364 O O . SER A 1 167 ? 9.188 -0.223 -17.867 1.00 97.44 167 SER A O 1
ATOM 1366 N N . ARG A 1 168 ? 10.355 -0.439 -15.986 1.00 95.81 168 ARG A N 1
ATOM 1367 C CA . ARG A 1 168 ? 11.686 -0.451 -16.587 1.00 95.81 168 ARG A CA 1
ATOM 1368 C C . ARG A 1 168 ? 12.370 -1.756 -16.254 1.00 95.81 168 ARG A C 1
ATOM 1370 O O . ARG A 1 168 ? 12.112 -2.350 -15.210 1.00 95.81 168 ARG A O 1
ATOM 1377 N N . ASN A 1 169 ? 13.255 -2.188 -17.139 1.00 94.31 169 ASN A N 1
ATOM 1378 C CA . ASN A 1 169 ? 14.131 -3.303 -16.836 1.00 94.31 169 ASN A CA 1
ATOM 1379 C C . ASN A 1 169 ? 15.346 -2.787 -16.058 1.00 94.31 169 ASN A C 1
ATOM 1381 O O . ASN A 1 169 ? 16.285 -2.259 -16.647 1.00 94.31 169 ASN A O 1
ATOM 1385 N N . THR A 1 170 ? 15.283 -2.891 -14.737 1.00 95.00 170 THR A N 1
ATOM 1386 C CA . THR A 1 170 ? 16.276 -2.333 -13.807 1.00 95.00 170 THR A CA 1
ATOM 1387 C C . THR A 1 170 ? 17.047 -3.409 -13.045 1.00 95.00 170 THR A C 1
ATOM 1389 O O . THR A 1 170 ? 17.904 -3.082 -12.229 1.00 95.00 170 THR A O 1
ATOM 1392 N N . SER A 1 171 ? 16.788 -4.688 -13.315 1.00 94.25 171 SER A N 1
ATOM 1393 C CA . SER A 1 171 ? 17.461 -5.809 -12.660 1.00 94.25 171 SER A CA 1
ATOM 1394 C C . SER A 1 171 ? 17.745 -6.945 -13.647 1.00 94.25 171 SER A C 1
ATOM 1396 O O . SER A 1 171 ? 17.453 -6.859 -14.837 1.00 94.25 171 SER A O 1
ATOM 1398 N N . VAL A 1 172 ? 18.342 -8.031 -13.156 1.00 92.88 172 VAL A N 1
ATOM 1399 C CA . VAL A 1 172 ? 18.561 -9.258 -13.944 1.00 92.88 172 VAL A CA 1
ATOM 1400 C C . VAL A 1 172 ? 17.310 -10.136 -14.048 1.00 92.88 172 VAL A C 1
ATOM 1402 O O . VAL A 1 172 ? 17.321 -11.147 -14.752 1.00 92.88 172 VAL A O 1
ATOM 1405 N N . TYR A 1 173 ? 16.250 -9.790 -13.319 1.00 94.88 173 TYR A N 1
ATOM 1406 C CA . TYR A 1 173 ? 15.033 -10.580 -13.233 1.00 94.88 173 TYR A CA 1
ATOM 1407 C C . TYR A 1 173 ? 14.052 -10.252 -14.367 1.00 94.88 173 TYR A C 1
ATOM 1409 O O . TYR A 1 173 ? 14.107 -9.177 -14.959 1.00 94.88 173 TYR A O 1
ATOM 1417 N N . PRO A 1 174 ? 13.130 -11.174 -14.699 1.00 94.88 174 PRO A N 1
ATOM 1418 C CA . PRO A 1 174 ? 12.244 -11.023 -15.855 1.00 94.88 174 PRO A CA 1
ATOM 1419 C C . PRO A 1 174 ? 11.052 -10.070 -15.635 1.00 94.88 174 PRO A C 1
ATOM 1421 O O . PRO A 1 174 ? 10.167 -10.016 -16.490 1.00 94.88 174 PRO A O 1
ATOM 1424 N N . TRP A 1 175 ? 10.978 -9.361 -14.506 1.00 96.00 175 TRP A N 1
ATOM 1425 C CA . TRP A 1 175 ? 9.921 -8.390 -14.207 1.00 96.00 175 TRP A CA 1
ATOM 1426 C C . TRP A 1 175 ? 10.454 -6.957 -14.231 1.00 96.00 175 TRP A C 1
ATOM 1428 O O . TRP A 1 175 ? 11.626 -6.711 -13.957 1.00 96.00 175 TRP A O 1
ATOM 1438 N N . GLY A 1 176 ? 9.582 -6.006 -14.572 1.00 96.62 176 GLY A N 1
ATOM 1439 C CA . GLY A 1 176 ? 9.924 -4.585 -14.589 1.00 96.62 176 GLY A CA 1
ATOM 1440 C C . GLY A 1 176 ? 9.602 -3.879 -13.277 1.00 96.62 176 GLY A C 1
ATOM 1441 O O . GLY A 1 176 ? 8.693 -4.292 -12.567 1.00 96.62 176 GLY A O 1
ATOM 1442 N N . TRP A 1 177 ? 10.290 -2.771 -13.008 1.00 97.69 177 TRP A N 1
ATOM 1443 C CA . TRP A 1 177 ? 10.036 -1.877 -11.876 1.00 97.69 177 TRP A CA 1
ATOM 1444 C C . TRP A 1 177 ? 9.682 -0.453 -12.356 1.00 97.69 177 TRP A C 1
ATOM 1446 O O . TRP A 1 177 ? 10.322 0.021 -13.297 1.00 97.69 177 TRP A O 1
ATOM 1456 N N . PRO A 1 178 ? 8.724 0.284 -11.760 1.00 98.12 178 PRO A N 1
ATOM 1457 C CA . PRO A 1 178 ? 7.863 -0.089 -10.634 1.00 98.12 178 PRO A CA 1
ATOM 1458 C C . PRO A 1 178 ? 6.956 -1.295 -10.893 1.00 98.12 178 PRO A C 1
ATOM 1460 O O . PRO A 1 178 ? 6.529 -1.527 -12.031 1.00 98.12 178 PRO A O 1
ATOM 1463 N N . ALA A 1 179 ? 6.667 -2.032 -9.821 1.00 98.19 179 ALA A N 1
ATOM 1464 C CA . ALA A 1 179 ? 5.776 -3.186 -9.784 1.00 98.19 179 ALA A CA 1
ATOM 1465 C C . ALA A 1 179 ? 4.872 -3.131 -8.544 1.00 98.19 179 ALA A C 1
ATOM 1467 O O . ALA A 1 179 ? 5.219 -2.512 -7.540 1.00 98.19 179 ALA A O 1
ATOM 1468 N N . LEU A 1 180 ? 3.726 -3.801 -8.634 1.00 98.69 180 LEU A N 1
ATOM 1469 C CA . LEU A 1 180 ? 2.891 -4.168 -7.499 1.00 98.69 180 LEU A CA 1
ATOM 1470 C C . LEU A 1 180 ? 3.168 -5.627 -7.132 1.00 98.69 180 LEU A C 1
ATOM 1472 O O . LEU A 1 180 ? 2.926 -6.533 -7.936 1.00 98.69 180 LEU A O 1
ATOM 1476 N N . ASP A 1 181 ? 3.643 -5.832 -5.915 1.00 98.50 181 ASP A N 1
ATOM 1477 C CA . ASP A 1 181 ? 3.949 -7.123 -5.328 1.00 98.50 181 ASP A CA 1
ATOM 1478 C C . ASP A 1 181 ? 2.711 -7.686 -4.619 1.00 98.50 181 ASP A C 1
ATOM 1480 O O . ASP A 1 181 ? 2.066 -7.039 -3.789 1.00 98.50 181 ASP A O 1
ATOM 1484 N N . ILE A 1 182 ? 2.364 -8.925 -4.963 1.00 98.69 182 ILE A N 1
ATOM 1485 C CA . ILE A 1 182 ? 1.260 -9.669 -4.364 1.00 98.69 182 ILE A CA 1
ATOM 1486 C C . ILE A 1 182 ? 1.846 -10.803 -3.542 1.00 98.69 182 ILE A C 1
ATOM 1488 O O . ILE A 1 182 ? 2.342 -11.801 -4.081 1.00 98.69 182 ILE A O 1
ATOM 1492 N N . SER A 1 183 ? 1.732 -10.661 -2.228 1.00 97.31 183 SER A N 1
ATOM 1493 C CA . SER A 1 183 ? 1.938 -11.759 -1.295 1.00 97.31 183 SER A CA 1
ATOM 1494 C C . SER A 1 183 ? 0.606 -12.451 -1.033 1.00 97.31 183 SER A C 1
ATOM 1496 O O . SER A 1 183 ? -0.434 -11.806 -0.903 1.00 97.31 183 SER A O 1
ATOM 1498 N N . TYR A 1 184 ? 0.615 -13.778 -0.962 1.00 97.88 184 TYR A N 1
ATOM 1499 C CA . TYR A 1 184 ? -0.606 -14.542 -0.735 1.00 97.88 184 TYR A CA 1
ATOM 1500 C C . TYR A 1 184 ? -0.695 -15.030 0.703 1.00 97.88 184 TYR A C 1
ATOM 1502 O O . TYR A 1 184 ? 0.315 -15.428 1.286 1.00 97.88 184 TYR A O 1
ATOM 1510 N N . TYR A 1 185 ? -1.900 -15.021 1.269 1.00 97.06 185 TYR A N 1
ATOM 1511 C CA . TYR A 1 185 ? -2.186 -15.644 2.556 1.00 97.06 185 TYR A CA 1
ATOM 1512 C C . TYR A 1 185 ? -3.218 -16.760 2.416 1.00 97.06 185 TYR A C 1
ATOM 1514 O O . TYR A 1 185 ? -4.125 -16.702 1.588 1.00 97.06 185 TYR A O 1
ATOM 1522 N N . ALA A 1 186 ? -3.107 -17.764 3.275 1.00 96.50 186 ALA A N 1
ATOM 1523 C CA . ALA A 1 186 ? -4.149 -18.753 3.517 1.00 96.50 186 ALA A CA 1
ATOM 1524 C C . ALA A 1 186 ? -4.450 -18.812 5.014 1.00 96.50 186 ALA A C 1
ATOM 1526 O O . ALA A 1 186 ? -3.771 -18.191 5.828 1.00 96.50 186 ALA A O 1
ATOM 1527 N N . GLY A 1 187 ? -5.495 -19.530 5.408 1.00 95.06 187 GLY A N 1
ATOM 1528 C CA . GLY A 1 187 ? -5.833 -19.611 6.818 1.00 95.06 187 GLY A CA 1
ATOM 1529 C C . GLY A 1 187 ? -6.967 -20.559 7.136 1.00 95.06 187 GLY A C 1
ATOM 1530 O O . GLY A 1 187 ? -7.534 -21.226 6.274 1.00 95.06 187 GLY A O 1
ATOM 1531 N N . ASN A 1 188 ? -7.290 -20.597 8.420 1.00 94.00 188 ASN A N 1
ATOM 1532 C CA . ASN A 1 188 ? -8.411 -21.334 8.976 1.00 94.00 188 ASN A CA 1
ATOM 1533 C C . ASN A 1 188 ? -9.312 -20.373 9.776 1.00 94.00 188 ASN A C 1
ATOM 1535 O O . ASN A 1 188 ? -9.283 -19.155 9.582 1.00 94.00 188 ASN A O 1
ATOM 1539 N N . ALA A 1 189 ? -10.143 -20.920 10.664 1.00 94.12 189 ALA A N 1
ATOM 1540 C CA . ALA A 1 189 ? -11.075 -20.132 11.462 1.00 94.12 189 ALA A CA 1
ATOM 1541 C C . ALA A 1 189 ? -10.394 -19.131 12.416 1.00 94.12 189 ALA A C 1
ATOM 1543 O O . ALA A 1 189 ? -10.991 -18.104 12.720 1.00 94.12 189 ALA A O 1
ATOM 1544 N N . THR A 1 190 ? -9.175 -19.411 12.890 1.00 95.44 190 THR A N 1
ATOM 1545 C CA . THR A 1 190 ? -8.525 -18.626 13.954 1.00 95.44 190 THR A CA 1
ATOM 1546 C C . THR A 1 190 ? -7.282 -17.878 13.495 1.00 95.44 190 THR A C 1
ATOM 1548 O O . THR A 1 190 ? -6.965 -16.851 14.084 1.00 95.44 190 THR A O 1
ATOM 1551 N N . HIS A 1 191 ? -6.583 -18.354 12.462 1.00 95.62 191 HIS A N 1
ATOM 1552 C CA . HIS A 1 191 ? -5.328 -17.757 12.001 1.00 95.62 191 HIS A CA 1
ATOM 1553 C C . HIS A 1 191 ? -5.259 -17.675 10.479 1.00 95.62 191 HIS A C 1
ATOM 1555 O O . HIS A 1 191 ? -5.835 -18.505 9.771 1.00 95.62 191 HIS A O 1
ATOM 1561 N N . ILE A 1 192 ? -4.492 -16.703 9.998 1.00 95.94 192 ILE A N 1
ATOM 1562 C CA . ILE A 1 192 ? -3.976 -16.647 8.632 1.00 95.94 192 ILE A CA 1
ATOM 1563 C C . ILE A 1 192 ? -2.447 -16.734 8.650 1.00 95.94 192 ILE A C 1
ATOM 1565 O O . ILE A 1 192 ? -1.819 -16.472 9.674 1.00 95.94 192 ILE A O 1
ATOM 1569 N N . TYR A 1 193 ? -1.852 -17.117 7.531 1.00 93.94 193 TYR A N 1
ATOM 1570 C CA . TYR A 1 193 ? -0.411 -17.180 7.340 1.00 93.94 193 TYR A CA 1
ATOM 1571 C C . TYR A 1 193 ? -0.052 -16.839 5.900 1.00 93.94 193 TYR A C 1
ATOM 1573 O O . TYR A 1 193 ? -0.828 -17.117 4.984 1.00 93.94 193 TYR A O 1
ATOM 1581 N N . GLU A 1 194 ? 1.118 -16.244 5.697 1.00 94.50 194 GLU A N 1
ATOM 1582 C CA . GLU A 1 194 ? 1.654 -16.011 4.357 1.00 94.50 194 GLU A CA 1
ATOM 1583 C C . GLU A 1 194 ? 2.149 -17.320 3.737 1.00 94.50 194 GLU A C 1
ATOM 1585 O O . GLU A 1 194 ? 2.761 -18.154 4.401 1.00 94.50 194 GLU A O 1
ATOM 1590 N N . ILE A 1 195 ? 1.862 -17.506 2.449 1.00 94.94 195 ILE A N 1
ATOM 1591 C CA . ILE A 1 195 ? 2.289 -18.676 1.675 1.00 94.94 195 ILE A CA 1
ATOM 1592 C C . ILE A 1 195 ? 3.806 -18.669 1.469 1.00 94.94 195 ILE A C 1
ATOM 1594 O O . ILE A 1 195 ? 4.446 -19.720 1.485 1.00 94.94 195 ILE A O 1
ATOM 1598 N N . ALA A 1 196 ? 4.386 -17.489 1.259 1.00 91.50 196 ALA A N 1
ATOM 1599 C CA . ALA A 1 196 ? 5.824 -17.321 1.170 1.00 91.50 196 ALA A CA 1
ATOM 1600 C C . ALA A 1 196 ? 6.482 -17.412 2.552 1.00 91.50 196 ALA A C 1
ATOM 1602 O O . ALA A 1 196 ? 6.024 -16.822 3.528 1.00 91.50 196 ALA A O 1
ATOM 1603 N N . GLU A 1 197 ? 7.611 -18.111 2.622 1.00 85.62 197 GLU A N 1
ATOM 1604 C CA . GLU A 1 197 ? 8.412 -18.158 3.840 1.00 85.62 197 GLU A CA 1
ATOM 1605 C C . GLU A 1 197 ? 9.208 -16.864 4.025 1.00 85.62 197 GLU A C 1
ATOM 1607 O O . GLU A 1 197 ? 9.782 -16.313 3.080 1.00 85.62 197 GLU A O 1
ATOM 1612 N N . PHE A 1 198 ? 9.317 -16.418 5.275 1.00 70.56 198 PHE A N 1
ATOM 1613 C CA . PHE A 1 198 ? 10.219 -15.343 5.661 1.00 70.56 198 PHE A CA 1
ATOM 1614 C C . PHE A 1 198 ? 11.336 -15.916 6.532 1.00 70.56 198 PHE A C 1
ATOM 1616 O O . PHE A 1 198 ? 11.084 -16.465 7.603 1.00 70.56 198 PHE A O 1
ATOM 1623 N N . ARG A 1 199 ? 12.588 -15.819 6.062 1.00 67.94 199 ARG A N 1
ATOM 1624 C CA . ARG A 1 199 ? 13.779 -16.368 6.747 1.00 67.94 199 ARG A CA 1
ATOM 1625 C C . ARG A 1 199 ? 13.650 -17.859 7.122 1.00 67.94 199 ARG A C 1
ATOM 1627 O O . ARG A 1 199 ? 14.147 -18.280 8.163 1.00 67.94 199 ARG A O 1
ATOM 1634 N N . GLY A 1 200 ? 12.997 -18.650 6.268 1.00 70.38 200 GLY A N 1
ATOM 1635 C CA . GLY A 1 200 ? 12.820 -20.094 6.462 1.00 70.38 200 GLY A CA 1
ATOM 1636 C C . GLY A 1 200 ? 11.754 -20.467 7.496 1.00 70.38 200 GLY A C 1
ATOM 1637 O O . GLY A 1 200 ? 11.839 -21.524 8.119 1.00 70.38 200 GLY A O 1
ATOM 1638 N N . SER A 1 201 ? 10.788 -19.585 7.767 1.00 72.31 201 SER A N 1
ATOM 1639 C CA . SER A 1 201 ? 9.644 -19.879 8.632 1.00 72.31 201 SER A CA 1
ATOM 1640 C C . SER A 1 201 ? 8.357 -19.276 8.079 1.00 72.31 201 SER A C 1
ATOM 1642 O O . SER A 1 201 ? 8.349 -18.160 7.556 1.00 72.31 201 SER A O 1
ATOM 1644 N N . LEU A 1 202 ? 7.261 -20.021 8.231 1.00 78.44 202 LEU A N 1
ATOM 1645 C CA . LEU A 1 202 ? 5.911 -19.512 8.007 1.00 78.44 202 LEU A CA 1
ATOM 1646 C C . LEU A 1 202 ? 5.533 -18.550 9.135 1.00 78.44 202 LEU A C 1
ATOM 1648 O O . LEU A 1 202 ? 5.754 -18.832 10.316 1.00 78.44 202 LEU A O 1
ATOM 1652 N N . THR A 1 203 ? 4.940 -17.424 8.765 1.00 84.38 203 THR A N 1
ATOM 1653 C CA . THR A 1 203 ? 4.443 -16.398 9.680 1.00 84.38 203 THR A CA 1
ATOM 1654 C C . THR A 1 203 ? 2.945 -16.597 9.888 1.00 84.38 203 THR A C 1
ATOM 1656 O O . THR A 1 203 ? 2.189 -16.652 8.926 1.00 84.38 203 THR A O 1
ATOM 1659 N N . TYR A 1 204 ? 2.505 -16.733 11.142 1.00 90.19 204 TYR A N 1
ATOM 1660 C CA . TYR A 1 204 ? 1.098 -16.952 11.495 1.00 90.19 204 TYR A CA 1
ATOM 1661 C C . TYR A 1 204 ? 0.561 -15.766 12.287 1.00 90.19 204 TYR A C 1
ATOM 1663 O O . TYR A 1 204 ? 1.205 -15.298 13.228 1.00 90.19 204 TYR A O 1
ATOM 1671 N N . TRP A 1 205 ? -0.647 -15.325 11.949 1.00 92.44 205 TRP A N 1
ATOM 1672 C CA . TRP A 1 205 ? -1.302 -14.172 12.556 1.00 92.44 205 TRP A CA 1
ATOM 1673 C C . TRP A 1 205 ? -2.737 -14.519 12.946 1.00 92.44 205 TRP A C 1
ATOM 1675 O O . TRP A 1 205 ? -3.443 -15.146 12.148 1.00 92.44 205 TRP A O 1
ATOM 1685 N N . PRO A 1 206 ? -3.200 -14.122 14.142 1.00 94.88 206 PRO A N 1
ATOM 1686 C CA . PRO A 1 206 ? -4.602 -14.254 14.503 1.00 94.88 206 PRO A CA 1
ATOM 1687 C C . PRO A 1 206 ? -5.508 -13.542 13.491 1.00 94.88 206 PRO A C 1
ATOM 1689 O O . PRO A 1 206 ? -5.234 -12.424 13.045 1.00 94.88 206 PRO A O 1
ATOM 1692 N N . ARG A 1 207 ? -6.588 -14.214 13.092 1.00 95.62 207 ARG A N 1
ATOM 1693 C CA . ARG A 1 207 ? -7.526 -13.737 12.066 1.00 95.62 207 ARG A CA 1
ATOM 1694 C C . ARG A 1 207 ? -8.238 -12.448 12.496 1.00 95.62 207 ARG A C 1
ATOM 1696 O O . ARG A 1 207 ? -8.545 -11.606 11.653 1.00 95.62 207 ARG A O 1
ATOM 1703 N N . ASP A 1 208 ? -8.472 -12.297 13.791 1.00 93.31 208 ASP A N 1
ATOM 1704 C CA . ASP A 1 208 ? -9.059 -11.127 14.447 1.00 93.31 208 ASP A CA 1
ATOM 1705 C C . ASP A 1 208 ? -8.096 -9.932 14.552 1.00 93.31 208 ASP A C 1
ATOM 1707 O O . ASP A 1 208 ? -8.507 -8.862 14.969 1.00 93.31 208 ASP A O 1
ATOM 1711 N N . LEU A 1 209 ? -6.835 -10.034 14.119 1.00 92.94 209 LEU A N 1
ATOM 1712 C CA . LEU A 1 209 ? -6.026 -8.831 13.871 1.00 92.94 209 LEU A CA 1
ATOM 1713 C C . LEU A 1 209 ? -6.332 -8.201 12.508 1.00 92.94 209 LEU A C 1
ATOM 1715 O O . LEU A 1 209 ? -6.018 -7.033 12.281 1.00 92.94 209 LEU A O 1
ATOM 1719 N N . VAL A 1 210 ? -6.923 -8.975 11.595 1.00 96.12 210 VAL A N 1
ATOM 1720 C CA . VAL A 1 210 ? -7.098 -8.585 10.194 1.00 96.12 210 VAL A CA 1
ATOM 1721 C C . VAL A 1 210 ? -8.545 -8.293 9.855 1.00 96.12 210 VAL A C 1
ATOM 1723 O O . VAL A 1 210 ? -8.820 -7.258 9.259 1.00 96.12 210 VAL A O 1
ATOM 1726 N N . PHE A 1 211 ? -9.471 -9.179 10.224 1.00 96.50 211 PHE A N 1
ATOM 1727 C CA . PHE A 1 211 ? -10.845 -9.125 9.729 1.00 96.50 211 PHE A CA 1
ATOM 1728 C C . PHE A 1 211 ? -11.851 -8.635 10.782 1.00 96.50 211 PHE A C 1
ATOM 1730 O O . PHE A 1 211 ? -11.752 -9.050 11.934 1.00 96.50 211 PHE A O 1
ATOM 1737 N N . PRO A 1 212 ? -12.878 -7.854 10.383 1.00 96.94 212 PRO A N 1
ATOM 1738 C CA . PRO A 1 212 ? -13.174 -7.410 9.018 1.00 96.94 212 PRO A CA 1
ATOM 1739 C C . PRO A 1 212 ? -12.140 -6.402 8.508 1.00 96.94 212 PRO A C 1
ATOM 1741 O O . PRO A 1 212 ? -11.386 -5.834 9.285 1.00 96.94 212 PRO A O 1
ATOM 1744 N N . LEU A 1 213 ? -12.096 -6.193 7.195 1.00 98.06 213 LEU A N 1
ATOM 1745 C CA . LEU A 1 213 ? -11.265 -5.138 6.624 1.00 98.06 213 LEU A CA 1
ATOM 1746 C C . LEU A 1 213 ? -12.013 -3.803 6.699 1.00 98.06 213 LEU A C 1
ATOM 1748 O O . LEU A 1 213 ? -13.225 -3.759 6.461 1.00 98.06 213 LEU A O 1
ATOM 1752 N N . LEU A 1 214 ? -11.278 -2.733 6.992 1.00 96.94 214 LEU A N 1
ATOM 1753 C CA . LEU A 1 214 ? -11.757 -1.353 6.931 1.00 96.94 214 LEU A CA 1
ATOM 1754 C C . LEU A 1 214 ? -11.073 -0.602 5.791 1.00 96.94 214 LEU A C 1
ATOM 1756 O O . LEU A 1 214 ? -9.934 -0.902 5.434 1.00 96.94 214 LEU A O 1
ATOM 1760 N N . PHE A 1 215 ? -11.752 0.395 5.235 1.00 97.31 215 PHE A N 1
ATOM 1761 C CA . PHE A 1 215 ? -11.133 1.333 4.310 1.00 97.31 215 PHE A CA 1
ATOM 1762 C C . PHE A 1 215 ? -10.201 2.301 5.047 1.00 97.31 215 PHE A C 1
ATOM 1764 O O . PHE A 1 215 ? -10.596 2.949 6.017 1.00 97.31 215 PHE A O 1
ATOM 1771 N N . ARG A 1 216 ? -8.972 2.437 4.541 1.00 96.44 216 ARG A N 1
ATOM 1772 C CA . ARG A 1 216 ? -7.994 3.459 4.943 1.00 96.44 216 ARG A CA 1
ATOM 1773 C C . ARG A 1 216 ? -7.539 4.278 3.731 1.00 96.44 216 ARG A C 1
ATOM 1775 O O . ARG A 1 216 ? -7.560 3.750 2.614 1.00 96.44 216 ARG A O 1
ATOM 1782 N N . PRO A 1 217 ? -7.146 5.551 3.910 1.00 97.19 217 PRO A N 1
ATOM 1783 C CA . PRO A 1 217 ? -6.669 6.364 2.800 1.00 97.19 217 PRO A CA 1
ATOM 1784 C C . PRO A 1 217 ? -5.243 5.974 2.400 1.00 97.19 217 PRO A C 1
ATOM 1786 O O . PRO A 1 217 ? -4.400 5.678 3.248 1.00 97.19 217 PRO A O 1
ATOM 1789 N N . LEU A 1 218 ? -4.957 6.030 1.106 1.00 98.12 218 LEU A N 1
ATOM 1790 C CA . LEU A 1 218 ? -3.603 6.072 0.562 1.00 98.12 218 LEU A CA 1
ATOM 1791 C C . LEU A 1 218 ? -3.628 7.010 -0.648 1.00 98.12 218 LEU A C 1
ATOM 1793 O O . LEU A 1 218 ? -4.222 6.704 -1.690 1.00 98.12 218 LEU A O 1
ATOM 1797 N N . GLY A 1 219 ? -3.053 8.194 -0.464 1.00 96.94 219 GLY A N 1
ATOM 1798 C CA . GLY A 1 219 ? -3.294 9.347 -1.314 1.00 96.94 219 GLY A CA 1
ATOM 1799 C C . GLY A 1 219 ? -4.788 9.669 -1.376 1.00 96.94 219 GLY A C 1
ATOM 1800 O O . GLY A 1 219 ? -5.516 9.606 -0.387 1.00 96.94 219 GLY A O 1
ATOM 1801 N N . VAL A 1 220 ? -5.275 9.961 -2.578 1.00 95.94 220 VAL A N 1
ATOM 1802 C CA . VAL A 1 220 ? -6.674 10.351 -2.813 1.00 95.94 220 VAL A CA 1
ATOM 1803 C C . VAL A 1 220 ? -7.642 9.168 -2.970 1.00 95.94 220 VAL A C 1
ATOM 1805 O O . VAL A 1 220 ? -8.778 9.360 -3.402 1.00 95.94 220 VAL A O 1
ATOM 1808 N N . ASN A 1 221 ? -7.211 7.946 -2.644 1.00 96.44 221 ASN A N 1
ATOM 1809 C CA . ASN A 1 221 ? -7.996 6.722 -2.804 1.00 96.44 221 ASN A CA 1
ATOM 1810 C C . ASN A 1 221 ? -8.171 5.984 -1.468 1.00 96.44 221 ASN A C 1
ATOM 1812 O O . ASN A 1 221 ? -7.354 6.109 -0.557 1.00 96.44 221 ASN A O 1
ATOM 1816 N N . TRP A 1 222 ? -9.231 5.181 -1.381 1.00 97.25 222 TRP A N 1
ATOM 1817 C CA . TRP A 1 222 ? -9.532 4.318 -0.239 1.00 97.25 222 TRP A CA 1
ATOM 1818 C C . TRP A 1 222 ? -9.199 2.864 -0.571 1.00 97.25 222 TRP A C 1
ATOM 1820 O O . TRP A 1 222 ? -9.650 2.356 -1.598 1.00 97.25 222 TRP A O 1
ATOM 1830 N N . TYR A 1 223 ? -8.477 2.180 0.318 1.00 98.12 223 TYR A N 1
ATOM 1831 C CA . TYR A 1 223 ? -8.100 0.777 0.135 1.00 98.12 223 TYR A CA 1
ATOM 1832 C C . TYR A 1 223 ? -8.401 -0.076 1.370 1.00 98.12 223 TYR A C 1
ATOM 1834 O O . TYR A 1 223 ? -8.394 0.448 2.487 1.00 98.12 223 TYR A O 1
ATOM 1842 N N . PRO A 1 224 ? -8.650 -1.386 1.192 1.00 98.44 224 PRO A N 1
ATOM 1843 C CA . PRO A 1 224 ? -8.804 -2.304 2.310 1.00 98.44 224 PRO A CA 1
ATOM 1844 C C . PRO A 1 224 ? -7.536 -2.407 3.162 1.00 98.44 224 PRO A C 1
ATOM 1846 O O . PRO A 1 224 ? -6.432 -2.583 2.644 1.00 98.44 224 PRO A O 1
ATOM 1849 N N . ALA A 1 225 ? -7.714 -2.366 4.476 1.00 98.25 225 ALA A N 1
ATOM 1850 C CA . ALA A 1 225 ? -6.673 -2.567 5.471 1.00 98.25 225 ALA A CA 1
ATOM 1851 C C . ALA A 1 225 ? -7.218 -3.371 6.670 1.00 98.25 225 ALA A C 1
ATOM 1853 O O . ALA A 1 225 ? -8.428 -3.357 6.924 1.00 98.25 225 ALA A O 1
ATOM 1854 N N . PRO A 1 226 ? -6.345 -4.061 7.427 1.00 97.62 226 PRO A N 1
ATOM 1855 C CA . PRO A 1 226 ? -6.704 -4.699 8.693 1.00 97.62 226 PRO A CA 1
ATOM 1856 C C . PRO A 1 226 ? -7.402 -3.720 9.644 1.00 97.62 226 PRO A C 1
ATOM 1858 O O . PRO A 1 226 ? -6.863 -2.636 9.870 1.00 97.62 226 PRO A O 1
ATOM 1861 N N . TYR A 1 227 ? -8.550 -4.064 10.244 1.00 96.00 227 TYR A N 1
ATOM 1862 C CA . TYR A 1 227 ? -9.208 -3.123 11.173 1.00 96.00 227 TYR A CA 1
ATOM 1863 C C . TYR A 1 227 ? -8.347 -2.803 12.405 1.00 96.00 227 TYR A C 1
ATOM 1865 O O . TYR A 1 227 ? -8.395 -1.685 12.914 1.00 96.00 227 TYR A O 1
ATOM 1873 N N . ASN A 1 228 ? -7.530 -3.762 12.855 1.00 95.31 228 ASN A N 1
ATOM 1874 C CA . ASN A 1 228 ? -6.534 -3.588 13.909 1.00 95.31 228 ASN A CA 1
ATOM 1875 C C . ASN A 1 228 ? -5.140 -3.373 13.292 1.00 95.31 228 ASN A C 1
ATOM 1877 O O . ASN A 1 228 ? -4.202 -4.146 13.515 1.00 95.31 228 ASN A O 1
ATOM 1881 N N . THR A 1 229 ? -5.029 -2.330 12.457 1.00 94.12 229 THR A N 1
ATOM 1882 C CA . THR A 1 229 ? -3.854 -2.048 11.612 1.00 94.12 229 THR A CA 1
ATOM 1883 C C . THR A 1 229 ? -2.552 -2.030 12.413 1.00 94.12 229 THR A C 1
ATOM 1885 O O . THR A 1 229 ? -1.594 -2.708 12.039 1.00 94.12 229 THR A O 1
ATOM 1888 N N . LEU A 1 230 ? -2.511 -1.307 13.538 1.00 92.31 230 LEU A N 1
ATOM 1889 C CA . LEU A 1 230 ? -1.309 -1.192 14.361 1.00 92.31 230 LEU A CA 1
ATOM 1890 C C . LEU A 1 230 ? -0.850 -2.543 14.920 1.00 92.31 230 LEU A C 1
ATOM 1892 O O . LEU A 1 230 ? 0.340 -2.862 14.871 1.00 92.31 230 LEU A O 1
ATOM 1896 N N . SER A 1 231 ? -1.773 -3.341 15.461 1.00 91.81 231 SER A N 1
ATOM 1897 C CA . SER A 1 231 ? -1.416 -4.634 16.056 1.00 91.81 231 SER A CA 1
ATOM 1898 C C . SER A 1 231 ? -0.976 -5.624 14.986 1.00 91.81 231 SER A C 1
ATOM 1900 O O . SER A 1 231 ? 0.007 -6.334 15.191 1.00 91.81 231 SER A O 1
ATOM 1902 N N . PHE A 1 232 ? -1.636 -5.627 13.824 1.00 92.94 232 PHE A N 1
ATOM 1903 C CA . PHE A 1 232 ? -1.207 -6.434 12.686 1.00 92.94 232 PHE A CA 1
ATOM 1904 C C . PHE A 1 232 ? 0.225 -6.083 12.254 1.00 92.94 232 PHE A C 1
ATOM 1906 O O . PHE A 1 232 ? 1.070 -6.975 12.201 1.00 92.94 232 PHE A O 1
ATOM 1913 N N . MET A 1 233 ? 0.538 -4.797 12.046 1.00 91.25 233 MET A N 1
ATOM 1914 C CA . MET A 1 233 ? 1.895 -4.362 11.679 1.00 91.25 233 MET A CA 1
ATOM 1915 C C . MET A 1 233 ? 2.932 -4.711 12.757 1.00 91.25 233 MET A C 1
ATOM 1917 O O . MET A 1 233 ? 4.042 -5.131 12.442 1.00 91.25 233 MET A O 1
ATOM 1921 N N . ARG A 1 234 ? 2.596 -4.596 14.049 1.00 87.81 234 ARG A N 1
ATOM 1922 C CA . ARG A 1 234 ? 3.508 -4.993 15.141 1.00 87.81 234 ARG A CA 1
ATOM 1923 C C . ARG A 1 234 ? 3.853 -6.478 15.101 1.00 87.81 234 ARG A C 1
ATOM 1925 O O . ARG A 1 234 ? 5.013 -6.829 15.298 1.00 87.81 234 ARG A O 1
ATOM 1932 N N . VAL A 1 235 ? 2.866 -7.333 14.840 1.00 87.62 235 VAL A N 1
ATOM 1933 C CA . VAL A 1 235 ? 3.072 -8.786 14.778 1.00 87.62 235 VAL A CA 1
ATOM 1934 C C . VAL A 1 235 ? 3.783 -9.195 13.484 1.00 87.62 235 VAL A C 1
ATOM 1936 O O . VAL A 1 235 ? 4.655 -10.061 13.522 1.00 87.62 235 VAL A O 1
ATOM 1939 N N . ARG A 1 236 ? 3.434 -8.589 12.344 1.00 86.50 236 ARG A N 1
ATOM 1940 C CA . ARG A 1 236 ? 3.939 -8.987 11.021 1.00 86.50 236 ARG A CA 1
ATOM 1941 C C . ARG A 1 236 ? 5.261 -8.322 10.646 1.00 86.50 236 ARG A C 1
ATOM 1943 O O . ARG A 1 236 ? 6.162 -9.004 10.169 1.00 86.50 236 ARG A O 1
ATOM 1950 N N . ASP A 1 237 ? 5.374 -7.011 10.829 1.00 78.31 237 ASP A N 1
ATOM 1951 C CA . ASP A 1 237 ? 6.485 -6.189 10.324 1.00 78.31 237 ASP A CA 1
ATOM 1952 C C . ASP A 1 237 ? 7.518 -5.836 11.399 1.00 78.31 237 ASP A C 1
ATOM 1954 O O . ASP A 1 237 ? 8.477 -5.118 11.120 1.00 78.31 237 ASP A O 1
ATOM 1958 N N . THR A 1 238 ? 7.343 -6.308 12.641 1.00 73.75 238 THR A N 1
ATOM 1959 C CA . THR A 1 238 ? 8.132 -5.851 13.803 1.00 73.75 238 THR A CA 1
ATOM 1960 C C . THR A 1 238 ? 8.159 -4.325 13.891 1.00 73.75 238 THR A C 1
ATOM 1962 O O . THR A 1 238 ? 9.213 -3.707 14.015 1.00 73.75 238 THR A O 1
ATOM 1965 N N . PHE A 1 239 ? 6.975 -3.722 13.759 1.00 73.62 239 PHE A N 1
ATOM 1966 C CA . PHE A 1 239 ? 6.804 -2.278 13.655 1.00 73.62 239 PHE A CA 1
ATOM 1967 C C . PHE A 1 239 ? 7.469 -1.520 14.824 1.00 73.62 239 PHE A C 1
ATOM 1969 O O . PHE A 1 239 ? 7.018 -1.612 15.968 1.00 73.62 239 PHE A O 1
ATOM 1976 N N . ASP A 1 240 ? 8.556 -0.800 14.515 1.00 70.81 240 ASP A N 1
ATOM 1977 C CA . ASP A 1 240 ? 9.443 -0.107 15.463 1.00 70.81 240 ASP A CA 1
ATOM 1978 C C . ASP A 1 240 ? 9.183 1.417 15.492 1.00 70.81 240 ASP A C 1
ATOM 1980 O O . ASP A 1 240 ? 8.534 1.989 14.617 1.00 70.81 240 ASP A O 1
ATOM 1984 N N . ALA A 1 241 ? 9.714 2.099 16.508 1.00 75.00 241 ALA A N 1
ATOM 1985 C CA . ALA A 1 241 ? 9.653 3.549 16.686 1.00 75.00 241 ALA A CA 1
ATOM 1986 C C . ALA A 1 241 ? 10.404 4.312 15.592 1.00 75.00 241 ALA A C 1
ATOM 1988 O O . ALA A 1 241 ? 10.143 5.491 15.346 1.00 75.00 241 ALA A O 1
ATOM 1989 N N . ASN A 1 242 ? 11.384 3.655 14.977 1.00 88.69 242 ASN A N 1
ATOM 1990 C CA . ASN A 1 242 ? 12.277 4.270 14.020 1.00 88.69 242 ASN A CA 1
ATOM 1991 C C . ASN A 1 242 ? 11.703 4.235 12.607 1.00 88.69 242 ASN A C 1
ATOM 1993 O O . ASN A 1 242 ? 11.055 3.286 12.169 1.00 88.69 242 ASN A O 1
ATOM 1997 N N . CYS A 1 243 ? 12.030 5.274 11.853 1.00 94.19 243 CYS A N 1
ATOM 1998 C CA . CYS A 1 243 ? 11.859 5.271 10.418 1.00 94.19 243 CYS A CA 1
ATOM 1999 C C . CYS A 1 243 ? 13.007 4.453 9.824 1.00 94.19 243 CYS A C 1
ATOM 2001 O O . CYS A 1 243 ? 14.174 4.664 10.165 1.00 94.19 243 CYS A O 1
ATOM 2003 N N . ILE A 1 244 ? 12.651 3.505 8.958 1.00 93.62 244 ILE A N 1
ATOM 2004 C CA . ILE A 1 244 ? 13.559 2.514 8.388 1.00 93.62 244 ILE A CA 1
ATOM 2005 C C . ILE A 1 244 ? 13.619 2.661 6.868 1.00 93.62 244 ILE A C 1
ATOM 2007 O O . ILE A 1 244 ? 12.594 2.873 6.219 1.00 93.62 244 ILE A O 1
ATOM 2011 N N . VAL A 1 245 ? 14.822 2.530 6.316 1.00 94.50 245 VAL A N 1
ATOM 2012 C CA . VAL A 1 245 ? 15.044 2.124 4.925 1.00 94.50 245 VAL A CA 1
ATOM 2013 C C . VAL A 1 245 ? 15.370 0.638 4.973 1.00 94.50 245 VAL A C 1
ATOM 2015 O O . VAL A 1 245 ? 16.339 0.247 5.633 1.00 94.50 245 VAL A O 1
ATOM 2018 N N . THR A 1 246 ? 14.527 -0.191 4.360 1.00 91.44 246 THR A N 1
ATOM 2019 C CA . THR A 1 246 ? 14.659 -1.649 4.436 1.00 91.44 246 THR A CA 1
ATOM 2020 C C . THR A 1 246 ? 15.868 -2.141 3.639 1.00 91.44 246 THR A C 1
ATOM 2022 O O . THR A 1 246 ? 16.464 -1.425 2.832 1.00 91.44 246 THR A O 1
ATOM 2025 N N . GLY A 1 247 ? 16.286 -3.372 3.935 1.00 92.31 247 GLY A N 1
ATOM 2026 C CA . GLY A 1 247 ? 17.531 -3.930 3.411 1.00 92.31 247 GLY A CA 1
ATOM 2027 C C . GLY A 1 247 ? 17.443 -4.481 1.989 1.00 92.31 247 GLY A C 1
ATOM 2028 O O . GLY A 1 247 ? 18.450 -4.942 1.469 1.00 92.31 247 GLY A O 1
ATOM 2029 N N . TRP A 1 248 ? 16.267 -4.472 1.364 1.00 94.19 248 TRP A N 1
ATOM 2030 C CA . TRP A 1 248 ? 16.099 -4.905 -0.020 1.00 94.19 248 TRP A CA 1
ATOM 2031 C C . TRP A 1 248 ? 15.753 -3.696 -0.883 1.00 94.19 248 TRP A C 1
ATOM 2033 O O . TRP A 1 248 ? 14.918 -2.875 -0.508 1.00 94.19 248 TRP A O 1
ATOM 2043 N N . ASN A 1 249 ? 16.448 -3.545 -2.003 1.00 95.81 249 ASN A N 1
ATOM 2044 C CA . ASN A 1 249 ? 16.182 -2.510 -2.987 1.00 95.81 249 ASN A CA 1
ATOM 2045 C C . ASN A 1 249 ? 15.414 -3.141 -4.145 1.00 95.81 249 ASN A C 1
ATOM 2047 O O . ASN A 1 249 ? 16.009 -3.843 -4.963 1.00 95.81 249 ASN A O 1
ATOM 2051 N N . HIS A 1 250 ? 14.106 -2.896 -4.199 1.00 96.25 250 HIS A N 1
ATOM 2052 C CA . HIS A 1 250 ? 13.211 -3.489 -5.193 1.00 96.25 250 HIS A CA 1
ATOM 2053 C C . HIS A 1 250 ? 13.421 -2.890 -6.584 1.00 96.25 250 HIS A C 1
ATOM 2055 O O . HIS A 1 250 ? 13.098 -3.535 -7.579 1.00 96.25 250 HIS A O 1
ATOM 2061 N N . VAL A 1 251 ? 14.023 -1.695 -6.678 1.00 96.56 251 VAL A N 1
ATOM 2062 C CA . VAL A 1 251 ? 14.405 -1.112 -7.971 1.00 96.56 251 VAL A CA 1
ATOM 2063 C C . VAL A 1 251 ? 15.394 -2.016 -8.694 1.00 96.56 251 VAL A C 1
ATOM 2065 O O . VAL A 1 251 ? 15.225 -2.289 -9.877 1.00 96.56 251 VAL A O 1
ATOM 2068 N N . PHE A 1 252 ? 16.429 -2.484 -8.000 1.00 96.69 252 PHE A N 1
ATOM 2069 C CA . PHE A 1 252 ? 17.522 -3.247 -8.617 1.00 96.69 252 PHE A CA 1
ATOM 2070 C C . PHE A 1 252 ? 17.507 -4.738 -8.263 1.00 96.69 252 PHE A C 1
ATOM 2072 O O . PHE A 1 252 ? 18.290 -5.495 -8.831 1.00 96.69 252 PHE A O 1
ATOM 2079 N N . GLU A 1 253 ? 16.619 -5.155 -7.354 1.00 95.69 253 GLU A N 1
ATOM 2080 C CA . GLU A 1 253 ? 16.543 -6.499 -6.765 1.00 95.69 253 GLU A CA 1
ATOM 2081 C C . GLU A 1 253 ? 17.880 -6.928 -6.132 1.00 95.69 253 GLU A C 1
ATOM 2083 O O . GLU A 1 253 ? 18.429 -7.998 -6.414 1.00 95.69 253 GLU A O 1
ATOM 2088 N N . LEU A 1 254 ? 18.428 -6.041 -5.293 1.00 95.50 254 LEU A N 1
ATOM 2089 C CA . LEU A 1 254 ? 19.718 -6.197 -4.616 1.00 95.50 254 LEU A CA 1
ATOM 2090 C C . LEU A 1 254 ? 19.620 -5.851 -3.126 1.00 95.50 254 LEU A C 1
ATOM 2092 O O . LEU A 1 254 ? 18.770 -5.067 -2.700 1.00 95.50 254 LEU A O 1
ATOM 2096 N N . GLU A 1 255 ? 20.558 -6.378 -2.339 1.00 94.44 255 GLU A N 1
ATOM 2097 C CA . GLU A 1 255 ? 20.721 -5.981 -0.942 1.00 94.44 255 GLU A CA 1
ATOM 2098 C C . GLU A 1 255 ? 21.171 -4.517 -0.820 1.00 94.44 255 GLU A C 1
ATOM 2100 O O . GLU A 1 255 ? 22.013 -4.020 -1.569 1.00 94.44 255 GLU A O 1
ATOM 2105 N N . ASN A 1 256 ? 20.634 -3.836 0.186 1.00 92.75 256 ASN A N 1
ATOM 2106 C CA . ASN A 1 256 ? 20.967 -2.478 0.576 1.00 92.75 256 ASN A CA 1
ATOM 2107 C C . ASN A 1 256 ? 21.208 -2.430 2.095 1.00 92.75 256 ASN A C 1
ATOM 2109 O O . ASN A 1 256 ? 20.572 -3.170 2.848 1.00 92.75 256 ASN A O 1
ATOM 2113 N N . PRO A 1 257 ? 22.093 -1.553 2.599 1.00 93.31 257 PRO A N 1
ATOM 2114 C CA . PRO A 1 257 ? 22.220 -1.350 4.036 1.00 93.31 257 PRO A CA 1
ATOM 2115 C C . PRO A 1 257 ? 20.891 -0.908 4.660 1.00 93.31 257 PRO A C 1
ATOM 2117 O O . PRO A 1 257 ? 20.241 0.014 4.168 1.00 93.31 257 PRO A O 1
ATOM 2120 N N . VAL A 1 258 ? 20.511 -1.529 5.777 1.00 93.94 258 VAL A N 1
ATOM 2121 C CA . VAL A 1 258 ? 19.382 -1.046 6.581 1.00 93.94 258 VAL A CA 1
ATOM 2122 C C . VAL A 1 258 ? 19.781 0.279 7.226 1.00 93.94 258 VAL A C 1
ATOM 2124 O O . VAL A 1 258 ? 20.791 0.345 7.930 1.00 93.94 258 VAL A O 1
ATOM 2127 N N . LEU A 1 259 ? 18.984 1.326 7.012 1.00 95.06 259 LEU A N 1
ATOM 2128 C CA . LEU A 1 259 ? 19.169 2.620 7.672 1.00 95.06 259 LEU A CA 1
ATOM 2129 C C . LEU A 1 259 ? 18.049 2.840 8.682 1.00 95.06 259 LEU A C 1
ATOM 2131 O O . LEU A 1 259 ? 16.883 2.609 8.376 1.00 95.06 259 LEU A O 1
ATOM 2135 N N . LEU A 1 260 ? 18.404 3.317 9.873 1.00 93.88 260 LEU A N 1
ATOM 2136 C CA . LEU A 1 260 ? 17.474 3.581 10.968 1.00 93.88 260 LEU A CA 1
ATOM 2137 C C . LEU A 1 260 ? 17.706 4.991 11.502 1.00 93.88 260 LEU A C 1
ATOM 2139 O O . LEU A 1 260 ? 18.846 5.387 11.746 1.00 93.88 260 LEU A O 1
ATOM 2143 N N . GLN A 1 261 ? 16.627 5.733 11.725 1.00 93.88 261 GLN A N 1
ATOM 2144 C CA . GLN A 1 261 ? 16.658 6.973 12.497 1.00 93.88 261 GLN A CA 1
ATOM 2145 C C . GLN A 1 261 ? 15.315 7.222 13.180 1.00 93.88 261 GLN A C 1
ATOM 2147 O O . GLN A 1 261 ? 14.287 6.695 12.757 1.00 93.88 261 GLN A O 1
ATOM 2152 N N . SER A 1 262 ? 15.304 8.084 14.196 1.00 93.31 262 SER A N 1
ATOM 2153 C CA . SER A 1 262 ? 14.045 8.535 14.789 1.00 93.31 262 SER A CA 1
ATOM 2154 C C . SER A 1 262 ? 13.168 9.198 13.725 1.00 93.31 262 SER A C 1
ATOM 2156 O O . SER A 1 262 ? 13.632 10.092 13.013 1.00 93.31 262 SER A O 1
ATOM 2158 N N . CYS A 1 263 ? 11.891 8.810 13.648 1.00 94.00 263 CYS A N 1
ATOM 2159 C CA . CYS A 1 263 ? 10.943 9.456 12.739 1.00 94.00 263 CYS A CA 1
ATOM 2160 C C . CYS A 1 263 ? 10.776 10.955 13.031 1.00 94.00 263 CYS A C 1
ATOM 2162 O O . CYS A 1 263 ? 10.496 11.726 12.118 1.00 94.00 263 CYS A O 1
ATOM 2164 N N . GLN A 1 264 ? 11.029 11.392 14.269 1.00 92.69 264 GLN A N 1
ATOM 2165 C CA . GLN A 1 264 ? 10.998 12.804 14.657 1.00 92.69 264 GLN A CA 1
ATOM 2166 C C . GLN A 1 264 ? 11.979 13.651 13.828 1.00 92.69 264 GLN A C 1
ATOM 2168 O O . GLN A 1 264 ? 11.658 14.778 13.464 1.00 92.69 264 GLN A O 1
ATOM 2173 N N . ASN A 1 265 ? 13.147 13.107 13.463 1.00 94.06 265 ASN A N 1
ATOM 2174 C CA . ASN A 1 265 ? 14.138 13.818 12.642 1.00 94.06 265 ASN A CA 1
ATOM 2175 C C . ASN A 1 265 ? 13.660 14.052 11.202 1.00 94.06 265 ASN A C 1
ATOM 2177 O O . ASN A 1 265 ? 14.191 14.910 10.502 1.00 94.06 265 ASN A O 1
ATOM 2181 N N . LEU A 1 266 ? 12.658 13.289 10.764 1.00 95.88 266 LEU A N 1
ATOM 2182 C CA . LEU A 1 266 ? 12.048 13.389 9.445 1.00 95.88 266 LEU A CA 1
ATOM 2183 C C . LEU A 1 266 ? 10.762 14.224 9.456 1.00 95.88 266 LEU A C 1
ATOM 2185 O O . LEU A 1 266 ? 10.272 14.586 8.387 1.00 95.88 266 LEU A O 1
ATOM 2189 N N . GLY A 1 267 ? 10.241 14.576 10.636 1.00 95.06 267 GLY A N 1
ATOM 2190 C CA . GLY A 1 267 ? 8.972 15.289 10.805 1.00 95.06 267 GLY A CA 1
ATOM 2191 C C . GLY A 1 267 ? 8.956 16.715 10.255 1.00 95.06 267 GLY A C 1
ATOM 2192 O O . GLY A 1 267 ? 7.881 17.247 10.000 1.00 95.06 267 GLY A O 1
ATOM 2193 N N . THR A 1 268 ? 10.120 17.334 10.031 1.00 95.44 268 THR A N 1
ATOM 2194 C CA . THR A 1 268 ? 10.233 18.655 9.377 1.00 95.44 268 THR A CA 1
ATOM 2195 C C . THR A 1 268 ? 10.298 18.580 7.855 1.00 95.44 268 THR A C 1
ATOM 2197 O O . THR A 1 268 ? 10.230 19.608 7.181 1.00 95.44 268 THR A O 1
ATOM 2200 N N . ARG A 1 269 ? 10.437 17.369 7.309 1.00 95.81 269 ARG A N 1
ATOM 2201 C CA . ARG A 1 269 ? 10.592 17.114 5.877 1.00 95.81 269 ARG A CA 1
ATOM 2202 C C . ARG A 1 269 ? 9.397 16.383 5.279 1.00 95.81 269 ARG A C 1
ATOM 2204 O O . ARG A 1 269 ? 8.992 16.683 4.162 1.00 95.81 269 ARG A O 1
ATOM 2211 N N . TYR A 1 270 ? 8.844 15.439 6.027 1.00 97.50 270 TYR A N 1
ATOM 2212 C CA . TYR A 1 270 ? 7.745 14.591 5.598 1.00 97.50 270 TYR A CA 1
ATOM 2213 C C . TYR A 1 270 ? 6.595 14.702 6.581 1.00 97.50 270 TYR A C 1
ATOM 2215 O O . TYR A 1 270 ? 6.818 14.794 7.786 1.00 97.50 270 TYR A O 1
ATOM 2223 N N . ALA A 1 271 ? 5.369 14.712 6.064 1.00 97.38 271 ALA A N 1
ATOM 2224 C CA . ALA A 1 271 ? 4.187 14.779 6.904 1.00 97.38 271 ALA A CA 1
ATOM 2225 C C . ALA A 1 271 ? 3.924 13.421 7.576 1.00 97.38 271 ALA A C 1
ATOM 2227 O O . ALA A 1 271 ? 4.097 12.375 6.950 1.00 97.38 271 ALA A O 1
ATOM 2228 N N . PHE A 1 272 ? 3.500 13.446 8.837 1.00 97.19 272 PHE A N 1
ATOM 2229 C CA . PHE A 1 272 ? 3.140 12.278 9.637 1.00 97.19 272 PHE A CA 1
ATOM 2230 C C . PHE A 1 272 ? 1.717 12.419 10.169 1.00 97.19 272 PHE A C 1
ATOM 2232 O O . PHE A 1 272 ? 1.214 13.526 10.365 1.00 97.19 272 PHE A O 1
ATOM 2239 N N . VAL A 1 273 ? 1.077 11.281 10.409 1.00 96.44 273 VAL A N 1
ATOM 2240 C CA . VAL A 1 273 ? -0.287 11.202 10.926 1.00 96.44 273 VAL A CA 1
ATOM 2241 C C . VAL A 1 273 ? -0.271 11.205 12.447 1.00 96.44 273 VAL A C 1
ATOM 2243 O O . VAL A 1 273 ? 0.195 10.254 13.080 1.00 96.44 273 VAL A O 1
ATOM 2246 N N . GLU A 1 274 ? -0.828 12.261 13.028 1.00 95.75 274 GLU A N 1
ATOM 2247 C CA . GLU A 1 274 ? -1.190 12.314 14.439 1.00 95.75 274 GLU A CA 1
ATOM 2248 C C . GLU A 1 274 ? -2.628 11.826 14.630 1.00 95.75 274 GLU A C 1
ATOM 2250 O O . GLU A 1 274 ? -3.514 12.122 13.827 1.00 95.75 274 GLU A O 1
ATOM 2255 N N . ARG A 1 275 ? -2.870 11.087 15.714 1.00 94.88 275 ARG A N 1
ATOM 2256 C CA . ARG A 1 275 ? -4.180 10.511 16.023 1.00 94.88 275 ARG A CA 1
ATOM 2257 C C . ARG A 1 275 ? -4.764 11.116 17.276 1.00 94.88 275 ARG A C 1
ATOM 2259 O O . ARG A 1 275 ? -4.083 11.265 18.287 1.00 94.88 275 ARG A O 1
ATOM 2266 N N . ARG A 1 276 ? -6.053 11.432 17.216 1.00 94.81 276 ARG A N 1
ATOM 2267 C CA . ARG A 1 276 ? -6.813 11.952 18.353 1.00 94.81 276 ARG A CA 1
ATOM 2268 C C . ARG A 1 276 ? -8.166 11.272 18.431 1.00 94.81 276 ARG A C 1
ATOM 2270 O O . ARG A 1 276 ? -8.713 10.809 17.434 1.00 94.81 276 ARG A O 1
ATOM 2277 N N . ARG A 1 277 ? -8.736 11.229 19.632 1.00 94.44 277 ARG A N 1
ATOM 2278 C CA . ARG A 1 277 ? -10.128 10.809 19.805 1.00 94.44 277 ARG A CA 1
ATOM 2279 C C . ARG A 1 277 ? -11.048 11.881 19.215 1.00 94.44 277 ARG A C 1
ATOM 2281 O O . ARG A 1 277 ? -10.868 13.060 19.511 1.00 94.44 277 ARG A O 1
ATOM 2288 N N . SER A 1 278 ? -12.033 11.471 18.417 1.00 94.00 278 SER A N 1
ATOM 2289 C CA . SER A 1 278 ? -13.073 12.378 17.929 1.00 94.00 278 SER A CA 1
ATOM 2290 C C . SER A 1 278 ? -14.091 12.678 19.030 1.00 94.00 278 SER A C 1
ATOM 2292 O O . SER A 1 278 ? -14.327 11.869 19.927 1.00 94.00 278 SER A O 1
ATOM 2294 N N . ASN A 1 279 ? -14.750 13.831 18.925 1.00 91.00 279 ASN A N 1
ATOM 2295 C CA . ASN A 1 279 ? -15.928 14.149 19.734 1.00 91.00 279 ASN A CA 1
ATOM 2296 C C . ASN A 1 279 ? -17.209 13.461 19.227 1.00 91.00 279 ASN A C 1
ATOM 2298 O O . ASN A 1 279 ? -18.233 13.521 19.906 1.00 91.00 279 ASN A O 1
ATOM 2302 N N . GLN A 1 280 ? -17.187 12.866 18.029 1.00 91.06 280 GLN A N 1
ATOM 2303 C CA . GLN A 1 280 ? -18.317 12.095 17.516 1.00 91.06 280 GLN A CA 1
ATOM 2304 C C . GLN A 1 280 ? -18.374 10.710 18.159 1.00 91.06 280 GLN A C 1
ATOM 2306 O O . GLN A 1 280 ? -17.359 10.161 18.583 1.00 91.06 280 GLN A O 1
ATOM 2311 N N . GLY A 1 281 ? -19.573 10.132 18.210 1.00 92.19 281 GLY A N 1
ATOM 2312 C CA . GLY A 1 281 ? -19.715 8.715 18.518 1.00 92.19 281 GLY A CA 1
ATOM 2313 C C . GLY A 1 281 ? -19.440 7.844 17.292 1.00 92.19 281 GLY A C 1
ATOM 2314 O O . GLY A 1 281 ? -19.418 8.322 16.158 1.00 92.19 281 GLY A O 1
ATOM 2315 N N . LEU A 1 282 ? -19.287 6.545 17.523 1.00 95.12 282 LEU A N 1
ATOM 2316 C CA . LEU A 1 282 ? -19.294 5.530 16.475 1.00 95.12 282 LEU A CA 1
ATOM 2317 C C . LEU A 1 282 ? -20.566 4.693 16.632 1.00 95.12 282 LEU A C 1
ATOM 2319 O O . LEU A 1 282 ? -20.927 4.327 17.752 1.00 95.12 282 LEU A O 1
ATOM 2323 N N . SER A 1 283 ? -21.257 4.409 15.535 1.00 95.31 283 SER A N 1
ATOM 2324 C CA . SER A 1 283 ? -22.434 3.540 15.527 1.00 95.31 283 SER A CA 1
ATOM 2325 C C . SER A 1 283 ? -22.377 2.567 14.357 1.00 95.31 283 SER A C 1
ATOM 2327 O O . SER A 1 283 ? -21.587 2.736 13.431 1.00 95.31 283 SER A O 1
ATOM 2329 N N . SER A 1 284 ? -23.209 1.531 14.401 1.00 95.25 284 SER A N 1
ATOM 2330 C CA . SER A 1 284 ? -23.408 0.639 13.262 1.00 95.25 284 SER A CA 1
ATOM 2331 C C . SER A 1 284 ? -24.885 0.309 13.096 1.00 95.25 284 SER A C 1
ATOM 2333 O O . SER A 1 284 ? -25.610 0.300 14.089 1.00 95.25 284 SER A O 1
ATOM 2335 N N . THR A 1 285 ? -25.350 0.037 11.875 1.00 94.69 285 THR A N 1
ATOM 2336 C CA . THR A 1 285 ? -26.706 -0.504 11.650 1.00 94.69 285 THR A CA 1
ATOM 2337 C C . THR A 1 285 ? -26.762 -2.030 11.698 1.00 94.69 285 THR A C 1
ATOM 2339 O O . THR A 1 285 ? -27.846 -2.609 11.717 1.00 94.69 285 THR A O 1
ATOM 2342 N N . ASN A 1 286 ? -25.604 -2.688 11.749 1.00 95.00 286 ASN A N 1
ATOM 2343 C CA . ASN A 1 286 ? -25.469 -4.135 11.764 1.00 95.00 286 ASN A CA 1
ATOM 2344 C C . ASN A 1 286 ? -25.268 -4.651 13.199 1.00 95.00 286 ASN A C 1
ATOM 2346 O O . ASN A 1 286 ? -24.238 -4.381 13.817 1.00 95.00 286 ASN A O 1
ATOM 2350 N N . GLU A 1 287 ? -26.225 -5.431 13.710 1.00 94.50 287 GLU A N 1
ATOM 2351 C CA . GLU A 1 287 ? -26.195 -5.992 15.075 1.00 94.50 287 GLU A CA 1
ATOM 2352 C C . GLU A 1 287 ? -24.922 -6.811 15.345 1.00 94.50 287 GLU A C 1
ATOM 2354 O O . GLU A 1 287 ? -24.280 -6.641 16.377 1.00 94.50 287 GLU A O 1
ATOM 2359 N N . ASN A 1 288 ? -24.470 -7.621 14.381 1.00 93.75 288 ASN A N 1
ATOM 2360 C CA . ASN A 1 288 ? -23.251 -8.410 14.552 1.00 93.75 288 ASN A CA 1
ATOM 2361 C C . ASN A 1 288 ? -22.003 -7.520 14.670 1.00 93.75 288 ASN A C 1
ATOM 2363 O O . ASN A 1 288 ? -21.120 -7.806 15.477 1.00 93.75 288 ASN A O 1
ATOM 2367 N N . LEU A 1 289 ? -21.910 -6.431 13.896 1.00 94.12 289 LEU A N 1
ATOM 2368 C CA . LEU A 1 289 ? -20.804 -5.475 14.039 1.00 94.12 289 LEU A CA 1
ATOM 2369 C C . LEU A 1 289 ? -20.867 -4.736 15.378 1.00 94.12 289 LEU A C 1
ATOM 2371 O O . LEU A 1 289 ? -19.818 -4.535 15.987 1.00 94.12 289 LEU A O 1
ATOM 2375 N N . GLN A 1 290 ? -22.065 -4.367 15.847 1.00 93.75 290 GLN A N 1
ATOM 2376 C CA . GLN A 1 290 ? -22.252 -3.736 17.157 1.00 93.75 290 GLN A CA 1
ATOM 2377 C C . GLN A 1 290 ? -21.748 -4.618 18.305 1.00 93.75 290 GLN A C 1
ATOM 2379 O O . GLN A 1 290 ? -21.150 -4.102 19.245 1.00 93.75 290 GLN A O 1
ATOM 2384 N N . GLU A 1 291 ? -21.974 -5.929 18.229 1.00 93.44 291 GLU A N 1
ATOM 2385 C CA . GLU A 1 291 ? -21.582 -6.862 19.288 1.00 93.44 291 GLU A CA 1
ATOM 2386 C C . GLU A 1 291 ? -20.110 -7.278 19.212 1.00 93.44 291 GLU A C 1
ATOM 2388 O O . GLU A 1 291 ? -19.462 -7.418 20.248 1.00 93.44 291 GLU A O 1
ATOM 2393 N N . THR A 1 292 ? -19.572 -7.485 18.004 1.00 91.56 292 THR A N 1
ATOM 2394 C CA . THR A 1 292 ? -18.269 -8.155 17.832 1.00 91.56 292 THR A CA 1
ATOM 2395 C C . THR A 1 292 ? -17.111 -7.220 17.498 1.00 91.56 292 THR A C 1
ATOM 2397 O O . THR A 1 292 ? -15.979 -7.530 17.851 1.00 91.56 292 THR A O 1
ATOM 2400 N N . ILE A 1 293 ? -17.362 -6.088 16.830 1.00 94.00 293 ILE A N 1
ATOM 2401 C CA . ILE A 1 293 ? -16.301 -5.212 16.297 1.00 94.00 293 ILE A CA 1
ATOM 2402 C C . ILE A 1 293 ? -16.337 -3.824 16.929 1.00 94.00 293 ILE A C 1
ATOM 2404 O O . ILE A 1 293 ? -15.304 -3.310 17.352 1.00 94.00 293 ILE A O 1
ATOM 2408 N N . LEU A 1 294 ? -17.523 -3.223 17.031 1.00 94.19 294 LEU A N 1
ATOM 2409 C CA . LEU A 1 294 ? -17.722 -1.883 17.577 1.00 94.19 294 LEU A CA 1
ATOM 2410 C C . LEU A 1 294 ? -17.106 -1.679 18.978 1.00 94.19 294 LEU A C 1
ATOM 2412 O O . LEU A 1 294 ? -16.558 -0.601 19.192 1.00 94.19 294 LEU A O 1
ATOM 2416 N N . PRO A 1 295 ? -17.099 -2.663 19.910 1.00 95.25 295 PRO A N 1
ATOM 2417 C CA . PRO A 1 295 ? -16.474 -2.490 21.226 1.00 95.25 295 PRO A CA 1
ATOM 2418 C C . PRO A 1 295 ? -14.953 -2.273 21.189 1.00 95.25 295 PRO A C 1
ATOM 2420 O O . PRO A 1 295 ? -14.390 -1.789 22.167 1.00 95.25 295 PRO A O 1
ATOM 2423 N N . HIS A 1 296 ? -14.297 -2.628 20.081 1.00 94.50 296 HIS A N 1
ATOM 2424 C CA . HIS A 1 296 ? -12.852 -2.487 19.872 1.00 94.50 296 HIS A CA 1
ATOM 2425 C C . HIS A 1 296 ? -12.481 -1.242 19.054 1.00 94.50 296 HIS A C 1
ATOM 2427 O O . HIS A 1 296 ? -11.302 -0.940 18.865 1.00 94.50 296 HIS A O 1
ATOM 2433 N N . LEU A 1 297 ? -13.481 -0.525 18.539 1.00 95.75 297 LEU A N 1
ATOM 2434 C CA . LEU A 1 297 ? -13.304 0.642 17.687 1.00 95.75 297 LEU A CA 1
ATOM 2435 C C . LEU A 1 297 ? -13.800 1.908 18.380 1.00 95.75 297 LEU A C 1
ATOM 2437 O O . LEU A 1 297 ? -14.665 1.894 19.254 1.00 95.75 297 LEU A O 1
ATOM 2441 N N . LEU A 1 298 ? -13.283 3.041 17.926 1.00 94.69 298 LEU A N 1
ATOM 2442 C CA . LEU A 1 298 ? -13.787 4.356 18.291 1.00 94.69 298 LEU A CA 1
ATOM 2443 C C . LEU A 1 298 ? -13.802 5.281 17.079 1.00 94.69 298 LEU A C 1
ATOM 2445 O O . LEU A 1 298 ? -13.109 5.049 16.091 1.00 94.69 298 LEU A O 1
ATOM 2449 N N . ALA A 1 299 ? -14.593 6.346 17.168 1.00 95.62 299 ALA A N 1
ATOM 2450 C CA . ALA A 1 299 ? -14.508 7.453 16.230 1.00 95.62 299 ALA A CA 1
ATOM 2451 C C . ALA A 1 299 ? -13.260 8.278 16.555 1.00 95.62 299 ALA A C 1
ATOM 2453 O O . ALA A 1 299 ? -13.114 8.816 17.659 1.00 95.62 299 ALA A O 1
ATOM 2454 N N . GLY A 1 300 ? -12.356 8.381 15.592 1.00 94.81 300 GLY A N 1
ATOM 2455 C CA . GLY A 1 300 ? -11.100 9.087 15.750 1.00 94.81 300 GLY A CA 1
ATOM 2456 C C . GLY A 1 300 ? -10.856 10.113 14.655 1.00 94.81 300 GLY A C 1
ATOM 2457 O O . GLY A 1 300 ? -11.573 10.170 13.658 1.00 94.81 300 GLY A O 1
ATOM 2458 N N . GLU A 1 301 ? -9.861 10.957 14.883 1.00 95.75 301 GLU A N 1
ATOM 2459 C CA . GLU A 1 301 ? -9.361 11.953 13.945 1.00 95.75 301 GLU A CA 1
ATOM 2460 C C . GLU A 1 301 ? -7.924 11.615 13.573 1.00 95.75 301 GLU A C 1
ATOM 2462 O O . GLU A 1 301 ? -7.081 11.445 14.457 1.00 95.75 301 GLU A O 1
ATOM 2467 N N . GLU A 1 302 ? -7.644 11.572 12.275 1.00 96.81 302 GLU A N 1
ATOM 2468 C CA . GLU A 1 302 ? -6.284 11.490 11.752 1.00 96.81 302 GLU A CA 1
ATOM 2469 C C . GLU A 1 302 ? -5.897 12.856 11.166 1.00 96.81 302 GLU A C 1
ATOM 2471 O O . GLU A 1 302 ? -6.561 13.385 10.271 1.00 96.81 302 GLU A O 1
ATOM 2476 N N . HIS A 1 303 ? -4.847 13.456 11.730 1.00 97.56 303 HIS A N 1
ATOM 2477 C CA . HIS A 1 303 ? -4.316 14.774 11.383 1.00 97.56 303 HIS A CA 1
ATOM 2478 C C . HIS A 1 303 ? -3.009 14.572 10.616 1.00 97.56 303 HIS A C 1
ATOM 2480 O O . HIS A 1 303 ? -2.008 14.173 11.211 1.00 97.56 303 HIS A O 1
ATOM 2486 N N . LEU A 1 304 ? -2.986 14.851 9.310 1.00 98.06 304 LEU A N 1
ATOM 2487 C CA . LEU A 1 304 ? -1.740 14.801 8.541 1.00 98.06 304 LEU A CA 1
ATOM 2488 C C . LEU A 1 304 ? -0.973 16.109 8.731 1.00 98.06 304 LEU A C 1
ATOM 2490 O O . LEU A 1 304 ? -1.433 17.172 8.305 1.00 98.06 304 LEU A O 1
ATOM 2494 N N . MET A 1 305 ? 0.197 16.036 9.362 1.00 96.94 305 MET A N 1
ATOM 2495 C CA . MET A 1 305 ? 0.929 17.216 9.812 1.00 96.94 305 MET A CA 1
ATOM 2496 C C . MET A 1 305 ? 2.425 17.170 9.514 1.00 96.94 305 MET A C 1
ATOM 2498 O O . MET A 1 305 ? 3.049 16.117 9.547 1.00 96.94 305 MET A O 1
ATOM 2502 N N . LEU A 1 306 ? 3.010 18.340 9.268 1.00 96.50 306 LEU A N 1
ATOM 2503 C CA . LEU A 1 306 ? 4.444 18.554 9.065 1.00 96.50 306 LEU A CA 1
ATOM 2504 C C . LEU A 1 306 ? 4.952 19.546 10.111 1.00 96.50 306 LEU A C 1
ATOM 2506 O O . LEU A 1 306 ? 4.403 20.641 10.253 1.00 96.50 306 LEU A O 1
ATOM 2510 N N . GLN A 1 307 ? 6.002 19.181 10.842 1.00 95.19 307 GLN A N 1
ATOM 2511 C CA . GLN A 1 307 ? 6.632 20.074 11.811 1.00 95.19 307 GLN A CA 1
ATOM 2512 C C . GLN A 1 307 ? 7.359 21.216 11.112 1.00 95.19 307 GLN A C 1
ATOM 2514 O O . GLN A 1 307 ? 7.965 21.059 10.054 1.00 95.19 307 GLN A O 1
ATOM 2519 N N . TRP A 1 308 ? 7.349 22.385 11.737 1.00 94.25 308 TRP A N 1
ATOM 2520 C CA . TRP A 1 308 ? 8.141 23.505 11.256 1.00 94.25 308 TRP A CA 1
ATOM 2521 C C . TRP A 1 308 ? 9.613 23.323 11.610 1.00 94.25 308 TRP A C 1
ATOM 2523 O O . TRP A 1 308 ? 9.963 22.825 12.679 1.00 94.25 308 TRP A O 1
ATOM 2533 N N . THR A 1 309 ? 10.495 23.807 10.739 1.00 89.94 309 THR A N 1
ATOM 2534 C CA . THR A 1 309 ? 11.953 23.723 10.923 1.00 89.94 309 THR A CA 1
ATOM 2535 C C . THR A 1 309 ? 12.457 24.469 12.160 1.00 89.94 309 THR A C 1
ATOM 2537 O O . THR A 1 309 ? 13.507 24.127 12.694 1.00 89.94 309 THR A O 1
ATOM 2540 N N . ASN A 1 310 ? 11.712 25.465 12.646 1.00 88.69 310 ASN A N 1
ATOM 2541 C CA . ASN A 1 310 ? 12.022 26.193 13.879 1.00 88.69 310 ASN A CA 1
ATOM 2542 C C . ASN A 1 310 ? 11.590 25.451 15.162 1.00 88.69 310 ASN A C 1
ATOM 2544 O O . ASN A 1 310 ? 11.884 25.931 16.254 1.00 88.69 310 ASN A O 1
ATOM 2548 N N . GLY A 1 311 ? 10.889 24.316 15.042 1.00 80.38 311 GLY A N 1
ATOM 2549 C CA . GLY A 1 311 ? 10.446 23.476 16.156 1.00 80.38 311 GLY A CA 1
ATOM 2550 C C . GLY A 1 311 ? 9.317 24.054 17.017 1.00 80.38 311 GLY A C 1
ATOM 2551 O O . GLY A 1 311 ? 8.980 23.458 18.035 1.00 80.38 311 GLY A O 1
ATOM 2552 N N . THR A 1 312 ? 8.728 25.199 16.652 1.00 84.81 312 THR A N 1
ATOM 2553 C CA . THR A 1 312 ? 7.727 25.896 17.487 1.00 84.81 312 THR A CA 1
ATOM 2554 C C . THR A 1 312 ? 6.282 25.670 17.047 1.00 84.81 312 THR A C 1
ATOM 2556 O O . THR A 1 312 ? 5.367 26.241 17.641 1.00 84.81 312 THR A O 1
ATOM 2559 N N . GLY A 1 313 ? 6.052 24.853 16.019 1.00 91.56 313 GLY A N 1
ATOM 2560 C CA . GLY A 1 313 ? 4.714 24.576 15.511 1.00 91.56 313 GLY A CA 1
ATOM 2561 C C . GLY A 1 313 ? 4.692 23.539 14.397 1.00 91.56 313 GLY A C 1
ATOM 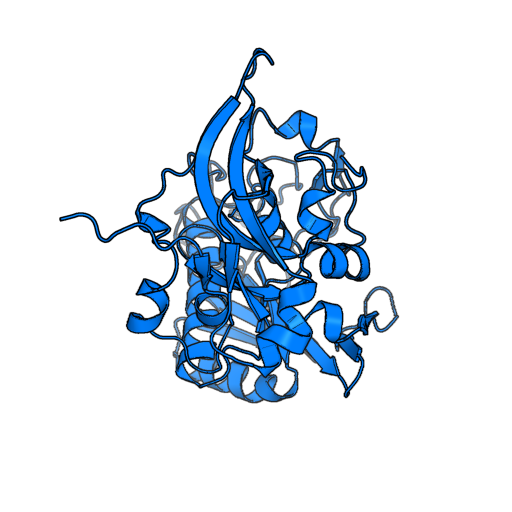2562 O O . GLY A 1 313 ? 5.689 22.870 14.114 1.00 91.56 313 GLY A O 1
ATOM 2563 N N . GLN A 1 314 ? 3.521 23.410 13.782 1.00 95.19 314 GLN A N 1
ATOM 2564 C CA . GLN A 1 314 ? 3.249 22.441 12.730 1.00 95.19 314 GLN A CA 1
ATOM 2565 C C . GLN A 1 314 ? 2.223 22.988 11.739 1.00 95.19 314 GLN A C 1
ATOM 2567 O O . GLN A 1 314 ? 1.342 23.769 12.101 1.00 95.19 314 GLN A O 1
ATOM 2572 N N . THR A 1 315 ? 2.324 22.541 10.494 1.00 96.62 315 THR A N 1
ATOM 2573 C CA . THR A 1 315 ? 1.290 22.706 9.474 1.00 96.62 315 THR A CA 1
ATOM 2574 C C . THR A 1 315 ? 0.435 21.452 9.477 1.00 96.62 315 THR A C 1
ATOM 2576 O O . THR A 1 315 ? 0.972 20.358 9.332 1.00 96.62 315 THR A O 1
ATOM 2579 N N . VAL A 1 316 ? -0.879 21.597 9.635 1.00 97.62 316 VAL A N 1
ATOM 2580 C CA . VAL A 1 316 ? -1.840 20.501 9.457 1.00 97.62 316 VAL A CA 1
ATOM 2581 C C . VAL A 1 316 ? -2.448 20.660 8.071 1.00 97.62 316 VAL A C 1
ATOM 2583 O O . VAL A 1 316 ? -3.075 21.682 7.810 1.00 97.62 316 VAL A O 1
ATOM 2586 N N . PHE A 1 317 ? -2.234 19.685 7.189 1.00 98.00 317 PHE A N 1
ATOM 2587 C CA . PHE A 1 317 ? -2.770 19.715 5.825 1.00 98.00 317 PHE A CA 1
ATOM 2588 C C . PHE A 1 317 ? -4.247 19.347 5.827 1.00 98.00 317 PHE A C 1
ATOM 2590 O O . PHE A 1 317 ? -5.085 20.072 5.309 1.00 98.00 317 PHE A O 1
ATOM 2597 N N . HIS A 1 318 ? -4.597 18.245 6.479 1.00 97.94 318 HIS A N 1
ATOM 2598 C CA . HIS A 1 318 ? -5.989 17.851 6.597 1.00 97.94 318 HIS A CA 1
ATOM 2599 C C . HIS A 1 318 ? -6.263 17.082 7.875 1.00 97.94 318 HIS A C 1
ATOM 2601 O O . HIS A 1 318 ? -5.369 16.526 8.516 1.00 97.94 318 HIS A O 1
ATOM 2607 N N . ILE A 1 319 ? -7.549 17.056 8.201 1.00 96.44 319 ILE A N 1
ATOM 2608 C CA . ILE A 1 319 ? -8.127 16.297 9.294 1.00 96.44 319 ILE A CA 1
ATOM 2609 C C . ILE A 1 319 ? -9.359 15.615 8.721 1.00 96.44 319 ILE A C 1
ATOM 2611 O O . ILE A 1 319 ? -10.235 16.286 8.169 1.00 96.44 319 ILE A O 1
ATOM 2615 N N . PHE A 1 320 ? -9.454 14.303 8.870 1.00 93.75 320 PHE A N 1
ATOM 2616 C CA . PHE A 1 320 ? -10.709 13.603 8.633 1.00 93.75 320 PHE A CA 1
ATOM 2617 C C . PHE A 1 320 ? -10.976 12.620 9.765 1.00 93.75 320 PHE A C 1
ATOM 2619 O O . PHE A 1 320 ? -10.105 12.288 10.572 1.00 93.75 320 PHE A O 1
ATOM 2626 N N . GLN A 1 321 ? -12.238 12.222 9.848 1.00 94.12 321 GLN A N 1
ATOM 2627 C CA . GLN A 1 321 ? -12.740 11.356 10.894 1.00 94.12 321 GLN A CA 1
ATOM 2628 C C . GLN A 1 321 ? -13.014 9.971 10.326 1.00 94.12 321 GLN A C 1
ATOM 2630 O O . GLN A 1 321 ? -13.603 9.850 9.251 1.00 94.12 321 GLN A O 1
ATOM 2635 N N . MET A 1 322 ? -12.589 8.942 11.050 1.00 95.31 322 MET A N 1
ATOM 2636 C CA . MET A 1 322 ? -12.815 7.552 10.672 1.00 95.31 322 MET A CA 1
ATOM 2637 C C . MET A 1 322 ? -12.879 6.643 11.906 1.00 95.31 322 MET A C 1
ATOM 2639 O O . MET A 1 322 ? -12.395 7.024 12.977 1.00 95.31 322 MET A O 1
ATOM 2643 N N . PRO A 1 323 ? -13.460 5.440 11.782 1.00 96.00 323 PRO A N 1
ATOM 2644 C CA . PRO A 1 323 ? -13.317 4.397 12.782 1.00 96.00 323 PRO A CA 1
ATOM 2645 C C . PRO A 1 323 ? -11.877 3.880 12.777 1.00 96.00 323 PRO A C 1
ATOM 2647 O O . PRO A 1 323 ? -11.352 3.527 11.722 1.00 96.00 323 PRO A O 1
ATOM 2650 N N . PHE A 1 324 ? -11.254 3.780 13.945 1.00 93.31 324 PHE A N 1
ATOM 2651 C CA . PHE A 1 324 ? -10.009 3.030 14.098 1.00 93.31 324 PHE A CA 1
ATOM 2652 C C . PHE A 1 324 ? -9.944 2.333 15.460 1.00 93.31 324 PHE A C 1
ATOM 2654 O O . PHE A 1 324 ? -10.738 2.631 16.359 1.00 93.31 324 PHE A O 1
ATOM 2661 N N . HIS A 1 325 ? -9.048 1.351 15.578 1.00 94.62 325 HIS A N 1
ATOM 2662 C CA . HIS A 1 325 ? -8.904 0.524 16.776 1.00 94.62 325 HIS A CA 1
ATOM 2663 C C . HIS A 1 325 ? -8.401 1.362 17.959 1.00 94.62 325 HIS A C 1
ATOM 2665 O O . HIS A 1 325 ? -7.595 2.272 17.783 1.00 94.62 325 HIS A O 1
ATOM 2671 N N . ASP A 1 326 ? -8.867 1.082 19.176 1.00 90.12 326 ASP A N 1
ATOM 2672 C CA . ASP A 1 326 ? -8.549 1.903 20.355 1.00 90.12 326 ASP A CA 1
ATOM 2673 C C . ASP A 1 326 ? -7.038 2.034 20.639 1.00 90.12 326 ASP A C 1
ATOM 2675 O O . ASP A 1 326 ? -6.562 3.099 21.040 1.00 90.12 326 ASP A O 1
ATOM 2679 N N . SER A 1 327 ? -6.280 0.977 20.350 1.00 89.44 327 SER A N 1
ATOM 2680 C CA . SER A 1 327 ? -4.817 0.921 20.412 1.00 89.44 327 SER A CA 1
ATOM 2681 C C . SER A 1 327 ? -4.116 1.965 19.537 1.00 89.44 327 SER A C 1
ATOM 2683 O O . SER A 1 327 ? -3.001 2.369 19.873 1.00 89.44 327 SER A O 1
ATOM 2685 N N . ASP A 1 328 ? -4.753 2.457 18.472 1.00 90.00 328 ASP A N 1
ATOM 2686 C CA . ASP A 1 328 ? -4.192 3.490 17.600 1.00 90.00 328 ASP A CA 1
ATOM 2687 C C . ASP A 1 328 ? -4.103 4.855 18.312 1.00 90.00 328 ASP A C 1
ATOM 2689 O O . ASP A 1 328 ? -3.302 5.699 17.915 1.00 90.00 328 ASP A O 1
ATOM 2693 N N . LEU A 1 329 ? -4.864 5.086 19.395 1.00 88.00 329 LEU A N 1
ATOM 2694 C CA . LEU A 1 329 ? -4.701 6.281 20.242 1.00 88.00 329 LEU A CA 1
ATOM 2695 C C . LEU A 1 329 ? -3.486 6.206 21.160 1.00 88.00 329 LEU A C 1
ATOM 2697 O O . LEU A 1 329 ? -3.066 7.227 21.698 1.00 88.00 329 LEU A O 1
ATOM 2701 N N . ALA A 1 330 ? -2.954 5.007 21.388 1.00 83.06 330 ALA A N 1
ATOM 2702 C CA . ALA A 1 330 ? -1.849 4.844 22.308 1.00 83.06 330 ALA A CA 1
ATOM 2703 C C . ALA A 1 330 ? -0.530 5.311 21.689 1.00 83.06 330 ALA A C 1
ATOM 2705 O O . ALA A 1 330 ? 0.402 5.559 22.423 1.00 83.06 330 ALA A O 1
ATOM 2706 N N . ILE A 1 331 ? -0.392 5.433 20.372 1.00 85.62 331 ILE A N 1
ATOM 2707 C CA . ILE A 1 331 ? 0.911 5.721 19.756 1.00 85.62 331 ILE A CA 1
ATOM 2708 C C . ILE A 1 331 ? 1.237 7.212 19.689 1.00 85.62 331 ILE A C 1
ATOM 2710 O O . ILE A 1 331 ? 0.378 8.048 19.416 1.00 85.62 331 ILE A O 1
ATOM 2714 N N . SER A 1 332 ? 2.519 7.538 19.860 1.00 85.81 332 SER A N 1
ATOM 2715 C CA . SER A 1 332 ? 3.032 8.870 19.541 1.00 85.81 332 SER A CA 1
ATOM 2716 C C . SER A 1 332 ? 3.240 9.010 18.034 1.00 85.81 332 SER A C 1
ATOM 2718 O O . SER A 1 332 ? 3.718 8.085 17.377 1.00 85.81 332 SER A O 1
ATOM 2720 N N . THR A 1 333 ? 2.951 10.196 17.492 1.00 86.38 333 THR A N 1
ATOM 2721 C CA . THR A 1 333 ? 3.068 10.536 16.060 1.00 86.38 333 THR A CA 1
ATOM 2722 C C . THR A 1 333 ? 4.419 10.164 15.443 1.00 86.38 333 THR A C 1
ATOM 2724 O O . THR A 1 333 ? 4.480 9.827 14.266 1.00 86.38 333 THR A O 1
ATOM 2727 N N . TYR A 1 334 ? 5.501 10.211 16.226 1.00 87.88 334 TYR A N 1
ATOM 2728 C CA . TYR A 1 334 ? 6.871 9.952 15.760 1.00 87.88 334 TYR A CA 1
ATOM 2729 C C . TYR A 1 334 ? 7.560 8.799 16.493 1.00 87.88 334 TYR A C 1
ATOM 2731 O O . TYR A 1 334 ? 8.752 8.571 16.290 1.00 87.88 334 TYR A O 1
ATOM 2739 N N . ASP A 1 335 ? 6.838 8.107 17.374 1.00 82.56 335 ASP A N 1
ATOM 2740 C CA . ASP A 1 335 ? 7.356 6.978 18.140 1.00 82.56 335 ASP A CA 1
ATOM 2741 C C . ASP A 1 335 ? 6.237 5.965 18.394 1.00 82.56 335 ASP A C 1
ATOM 2743 O O . ASP A 1 335 ? 5.475 6.044 19.359 1.00 82.56 335 ASP A O 1
ATOM 2747 N N . TYR A 1 336 ? 6.166 4.981 17.506 1.00 76.94 336 TYR A N 1
ATOM 2748 C CA . TYR A 1 336 ? 5.124 3.960 17.495 1.00 76.94 336 TYR A CA 1
ATOM 2749 C C . TYR A 1 336 ? 5.301 2.867 18.560 1.00 76.94 336 TYR A C 1
ATOM 2751 O O . TYR A 1 336 ? 4.445 1.984 18.684 1.00 76.94 336 TYR A O 1
ATOM 2759 N N . THR A 1 337 ? 6.384 2.915 19.345 1.00 69.75 337 THR A N 1
ATOM 2760 C CA . THR A 1 337 ? 6.602 1.997 20.479 1.00 69.75 337 THR A CA 1
ATOM 2761 C C . THR A 1 337 ? 6.089 2.570 21.790 1.00 69.75 337 THR A C 1
ATOM 2763 O O . THR A 1 337 ? 5.765 1.811 22.704 1.00 69.75 337 THR A O 1
ATOM 2766 N N . LYS A 1 338 ? 5.998 3.899 21.895 1.00 62.16 338 LYS A N 1
ATOM 2767 C CA . LYS A 1 338 ? 5.569 4.572 23.117 1.00 62.16 338 LYS A CA 1
ATOM 2768 C C . LYS A 1 338 ? 4.057 4.679 23.186 1.00 62.16 338 LYS A C 1
ATOM 2770 O O . LYS A 1 338 ? 3.410 5.057 22.213 1.00 62.16 338 LYS A O 1
ATOM 2775 N N . THR A 1 339 ? 3.537 4.379 24.372 1.00 60.09 339 THR A N 1
ATOM 2776 C CA . THR A 1 339 ? 2.172 4.710 24.769 1.00 60.09 339 THR A CA 1
ATOM 2777 C C . THR A 1 339 ? 2.113 6.176 25.223 1.00 60.09 339 THR A C 1
ATOM 2779 O O . THR A 1 339 ? 2.902 6.538 26.100 1.00 60.09 339 THR A O 1
ATOM 2782 N N . VAL A 1 340 ? 1.247 6.998 24.619 1.00 54.66 340 VAL A N 1
ATOM 2783 C CA . VAL A 1 340 ? 1.012 8.423 24.946 1.00 54.66 340 VAL A CA 1
ATOM 2784 C C . VAL A 1 340 ? 0.307 8.584 26.284 1.00 54.66 340 VAL A C 1
ATOM 2786 O O . VAL A 1 340 ? -0.628 7.797 26.560 1.00 54.66 340 VAL A O 1
#

Sequence (340 aa):
MQSPKQPFILLDDFIVEPFWNQCRLHLLPNLLQLEWPELQVSNRPTGLTQNGEIQITTRTFEPSMSRGQRALSERLLKMFADLMFSNGMGKQFFLASGTLLGSFRHHDFIPWDDDVDVFADESVRLKIRQLVLSLGGEYSIHSTDTRDKIFTQILNPDLDLYDLEYSRNTSVYPWGWPALDISYYAGNATHIYEIAEFRGSLTYWPRDLVFPLLFRPLGVNWYPAPYNTLSFMRVRDTFDANCIVTGWNHVFELENPVLLQSCQNLGTRYAFVERRRSNQGLSSTNENLQETILPHLLAGEEHLMLQWTNGTGQTVFHIFQMPFHDSDLAISTYDYTKTV

pLDDT: mean 92.52, std 9.36, range [33.56, 98.81]

Secondary structure (DSSP, 8-state):
-PPPPPSEEEGGGTB--S---HHHHTTS--GGGS--PPP---SS-TT-EETTEE------SS--S-HHHHHHHHHHHHHHHHHHHHTT-GGGEEE-HHHHHHHHHHSS--TT---EEEEEEGGGHHHHHHHHHHTGGGEEEEE-SSEEEEEEPBPPGGGTTS--S-BB--SSSSS-BS-EEEEEEEE-SSEEEESS-BTTB--EEEGGGT-SEEEEEETTEEEEEETTHHHHHHHHH---SEEEE-SEETTTTEE---EEEEGGGGTTTS-EEEEEE-SSEEE-S-HHHHHHTGGGEEEEEEEEEEE-TTSS-EEEEEEEEEEEEGGGGSEETTEEEEE-